Protein AF-F0IBE3-F1 (afdb_monomer)

Radius of gyration: 43.9 Å; Cα contacts (8 Å, |Δi|>4): 211; chains: 1; bounding box: 90×54×106 Å

pLDDT: mean 81.15, std 12.43, range [40.66, 96.81]

Foldseek 3Di:
DPQFAWFFKFWCDDQLDHRRGQCDPPHVNGTADPDPDGDDDDDPSPCPVVVLQVLVCQQVLHHDPVDDDGWMWIATNNRDIDISVCSNPDDDPDHGDHDDPVQCVQAWDFDPPDPDPDTDTGGDNVVVVVVVVVVCCCPPPVVVVVVVVVVVVVVVVVVVVVVVVVVVVVLVVLQVVQVVCQPPVCSCVPPRNDTGSVNVVVVCVVCVVVDDDQDDPVPVVSNVVVVVVVVVVVVVVVVVD

Solvent-accessible surface area (backbone atoms only — not comparable to full-atom values): 14320 Å² total; per-residue (Å²): 128,78,61,71,39,76,32,46,61,34,29,50,29,46,90,80,40,67,68,40,41,33,68,37,94,90,36,80,53,56,68,53,64,94,56,99,68,80,87,88,84,75,63,88,87,68,42,67,70,48,56,55,48,54,50,37,19,58,47,69,35,39,78,73,83,93,56,78,78,64,39,38,39,35,34,31,66,70,70,51,72,50,44,54,85,45,40,67,79,48,89,68,94,60,90,49,85,65,92,48,70,65,46,41,71,55,25,47,50,75,57,80,84,54,100,50,102,59,81,52,75,52,80,38,53,70,59,47,54,50,51,53,51,53,51,48,46,47,62,72,51,46,47,61,48,51,54,50,48,54,51,51,52,49,54,51,52,52,52,51,49,53,51,49,54,52,50,53,52,50,53,50,53,44,42,54,51,26,52,50,56,57,67,39,90,68,26,62,82,78,62,41,95,68,63,46,52,68,55,55,53,52,48,50,63,74,45,47,88,79,51,82,87,74,67,60,88,85,41,64,69,57,46,55,54,50,53,53,53,51,54,54,49,52,52,59,53,63,77,73,110

Mean predicted aligned error: 16.07 Å

Secondary structure (DSSP, 8-state):
--S--EEEEEEEEETTEEEE-TTSTTS-SSPPPSSS------STTSSHHHHHHHHHHHHHTS--TT-S--EEEEEETTS-EEEGGGTTTS--SS-----SHHHHHHHEEE-TT-SSS---EEESHHHHHHHHHHHHHIIIIIHHHHHHHHHHHHHHHHHHHHHHHHHHHHHHHHHHHHHHHHTSSSHHHHT-S---HHHHHHHHHHTGGGS--PPPTT-HHHHHHHHHHHHHHHHHHHTT-

Sequence (241 aa):
MSDLEIKKIDIKDFGCYKDYKQHSQSGIGNDFNDGRINIFYGRNYSGKSTYSKIFQSIELKQLPEKYGDIDFEIKLANQIFIKSNEIATHALPIDCKVFNQRFIDDNIYLHNDNKLNSFQISIGSDTNETLKKIENIRLNELKPRNEKLSQIESDIAEKQQKTKISKDSLDSKLRTTASKIKNLKNPSVVVGNKYDIRDIKKEFEKYSAHFPILPLQDDEKAVAELEKNVEQAKIRILEKT

Organism: NCBI:txid888810

InterPro domains:
  IPR026866 Protein CR006, P-loop domain [PF13166] (29-236)

Structure (mmCIF, N/CA/C/O backbone):
data_AF-F0IBE3-F1
#
_entry.id   AF-F0IBE3-F1
#
loop_
_atom_site.group_PDB
_atom_site.id
_atom_site.type_symbol
_atom_site.label_atom_id
_atom_site.label_alt_id
_atom_site.label_comp_id
_atom_site.label_asym_id
_atom_site.label_entity_id
_atom_site.label_seq_id
_atom_site.pdbx_PDB_ins_code
_atom_site.Cartn_x
_atom_site.Cartn_y
_atom_site.Cartn_z
_atom_site.occupancy
_atom_site.B_iso_or_equiv
_atom_site.auth_seq_id
_atom_site.auth_comp_id
_atom_site.auth_asym_id
_atom_site.auth_atom_id
_atom_site.pdbx_PDB_model_num
ATOM 1 N N . MET A 1 1 ? 21.565 -20.790 -28.190 1.00 48.75 1 MET A N 1
ATOM 2 C CA . MET A 1 1 ? 21.589 -19.497 -27.477 1.00 48.75 1 MET A CA 1
ATOM 3 C C . MET A 1 1 ? 20.142 -19.090 -27.309 1.00 48.75 1 MET A C 1
ATOM 5 O O . MET A 1 1 ? 19.353 -19.418 -28.181 1.00 48.75 1 MET A O 1
ATOM 9 N N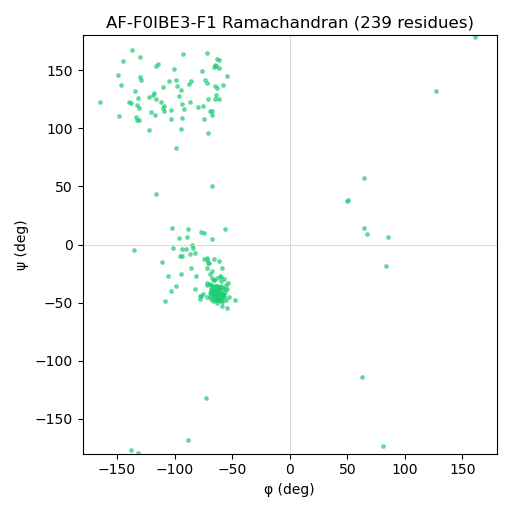 . SER A 1 2 ? 19.753 -18.539 -26.165 1.00 54.78 2 SER A N 1
ATOM 10 C CA . SER A 1 2 ? 18.374 -18.093 -25.964 1.00 54.78 2 SER A CA 1
ATOM 11 C C . SER A 1 2 ? 18.108 -16.896 -26.872 1.00 54.78 2 SER A C 1
ATOM 13 O O . SER A 1 2 ? 18.687 -15.838 -26.667 1.00 54.78 2 SER A O 1
ATOM 15 N N . ASP A 1 3 ? 17.216 -17.043 -27.848 1.00 66.75 3 ASP A N 1
ATOM 16 C CA . ASP A 1 3 ? 16.877 -16.002 -28.835 1.00 66.75 3 ASP A CA 1
ATOM 17 C C . ASP A 1 3 ? 16.144 -14.777 -28.230 1.00 66.75 3 ASP A C 1
ATOM 19 O O . ASP A 1 3 ? 15.730 -13.862 -28.942 1.00 66.75 3 ASP A O 1
ATOM 23 N N . LEU A 1 4 ? 15.986 -14.752 -26.903 1.00 80.62 4 LEU A N 1
ATOM 24 C CA . LEU A 1 4 ? 15.183 -13.811 -26.119 1.00 80.62 4 LEU A CA 1
ATOM 25 C C . LEU A 1 4 ? 16.049 -12.960 -25.176 1.00 80.62 4 LEU A C 1
ATOM 27 O O . LEU A 1 4 ? 15.720 -12.767 -24.010 1.00 80.62 4 LEU A O 1
ATOM 31 N N . GLU A 1 5 ? 17.178 -12.460 -25.672 1.00 88.62 5 GLU A N 1
ATOM 32 C CA . GLU A 1 5 ? 18.036 -11.516 -24.945 1.00 88.62 5 GLU A CA 1
ATOM 33 C C . GLU A 1 5 ? 17.755 -10.077 -25.383 1.00 88.62 5 GLU A C 1
ATOM 35 O O . GLU A 1 5 ? 17.650 -9.798 -26.579 1.00 88.62 5 GLU A O 1
ATOM 40 N N . ILE A 1 6 ? 17.678 -9.147 -24.429 1.00 91.62 6 ILE A N 1
ATOM 41 C CA . ILE A 1 6 ? 17.576 -7.714 -24.727 1.00 91.62 6 ILE A CA 1
ATOM 42 C C . ILE A 1 6 ? 18.947 -7.211 -25.178 1.00 91.62 6 ILE A C 1
ATOM 44 O O . ILE A 1 6 ? 19.904 -7.254 -24.409 1.00 91.62 6 ILE A O 1
ATOM 48 N N . LYS A 1 7 ? 19.036 -6.703 -26.409 1.00 93.00 7 LYS A N 1
ATOM 49 C CA . LYS A 1 7 ? 20.283 -6.163 -26.976 1.00 93.00 7 LYS A C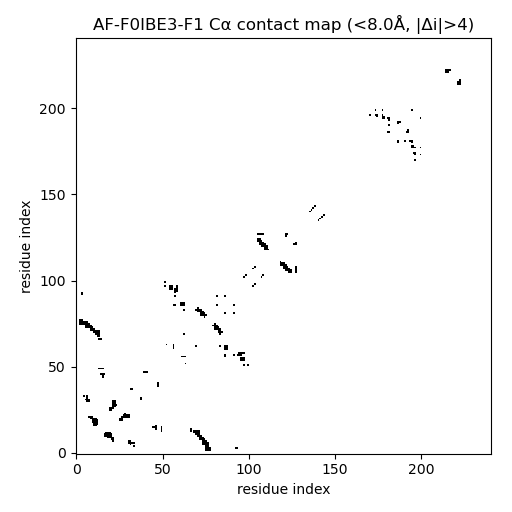A 1
ATOM 50 C C . LYS A 1 7 ? 20.362 -4.648 -26.893 1.00 93.00 7 LYS A C 1
ATOM 52 O O . LYS A 1 7 ? 21.441 -4.095 -26.687 1.00 93.00 7 LYS A O 1
ATOM 57 N N . LYS A 1 8 ? 19.229 -3.968 -27.060 1.00 94.19 8 LYS A N 1
ATOM 58 C CA . LYS A 1 8 ? 19.202 -2.512 -27.199 1.00 94.19 8 LYS A CA 1
ATOM 59 C C . LYS A 1 8 ? 17.923 -1.919 -26.638 1.00 94.19 8 LYS A C 1
ATOM 61 O O . LYS A 1 8 ? 16.861 -2.520 -26.781 1.00 94.19 8 LYS A O 1
ATOM 66 N N . ILE A 1 9 ? 18.026 -0.728 -26.061 1.00 96.06 9 ILE A N 1
ATOM 67 C CA . ILE A 1 9 ? 16.884 0.087 -25.649 1.00 96.06 9 ILE A CA 1
ATOM 68 C C . ILE A 1 9 ? 17.080 1.507 -26.183 1.00 96.06 9 ILE A C 1
ATOM 70 O O . ILE A 1 9 ? 18.025 2.195 -25.799 1.00 96.06 9 ILE A O 1
ATOM 74 N N . ASP A 1 10 ? 16.169 1.949 -27.045 1.00 96.50 10 ASP A N 1
ATOM 75 C CA . ASP A 1 10 ? 16.076 3.339 -27.490 1.00 96.50 10 ASP A CA 1
ATOM 76 C C . ASP A 1 10 ? 14.886 4.010 -26.795 1.00 96.50 10 ASP A C 1
ATOM 78 O O . ASP A 1 10 ? 13.841 3.394 -26.586 1.00 96.50 10 ASP A O 1
ATOM 82 N N . ILE A 1 11 ? 15.048 5.271 -26.397 1.00 96.44 11 ILE A N 1
ATOM 83 C CA . ILE A 1 11 ? 14.070 5.994 -25.580 1.00 96.44 11 ILE A CA 1
ATOM 84 C C . ILE A 1 11 ? 13.811 7.345 -26.228 1.00 96.44 11 ILE A C 1
ATOM 86 O O . ILE A 1 11 ? 14.652 8.243 -26.165 1.00 96.44 11 ILE A O 1
ATOM 90 N N . LYS A 1 12 ? 12.641 7.499 -26.839 1.00 95.56 12 LYS A N 1
ATOM 91 C CA . LYS A 1 12 ? 12.244 8.749 -27.479 1.00 95.56 12 LYS A CA 1
ATOM 92 C C . LYS A 1 12 ? 11.775 9.772 -26.447 1.00 95.56 12 LYS A C 1
ATOM 94 O O . LYS A 1 12 ? 12.265 10.896 -26.456 1.00 95.56 12 LYS A O 1
ATOM 99 N N . ASP A 1 13 ? 10.913 9.372 -25.515 1.00 94.94 13 ASP A N 1
ATOM 100 C CA . ASP A 1 13 ? 10.541 10.203 -24.366 1.00 94.94 13 ASP A CA 1
ATOM 101 C C . ASP A 1 13 ? 10.238 9.322 -23.155 1.00 94.94 13 ASP A C 1
ATOM 103 O O . ASP A 1 13 ? 9.272 8.561 -23.156 1.00 94.94 13 ASP A O 1
ATOM 107 N N . PHE A 1 14 ? 11.100 9.372 -22.135 1.00 94.62 14 PHE A N 1
ATOM 108 C CA . PHE A 1 14 ? 10.807 8.761 -20.841 1.00 94.62 14 PHE A CA 1
ATOM 109 C C . PHE A 1 14 ? 11.754 9.269 -19.746 1.00 94.62 14 PHE A C 1
ATOM 111 O O . PHE A 1 14 ? 12.980 9.102 -19.792 1.00 94.62 14 PHE A O 1
ATOM 118 N N . GLY A 1 15 ? 11.183 9.834 -18.683 1.00 90.75 15 GLY A N 1
ATOM 119 C CA . GLY A 1 15 ? 11.942 10.299 -17.525 1.00 90.75 15 GLY A CA 1
ATOM 120 C C . GLY A 1 15 ? 12.913 11.425 -17.879 1.00 90.75 15 GLY A C 1
ATOM 121 O O . GLY A 1 15 ? 12.490 12.533 -18.179 1.00 90.75 15 GLY A O 1
ATOM 122 N N . CYS A 1 16 ? 14.217 11.166 -17.774 1.00 90.50 16 CYS A N 1
ATOM 123 C CA . CYS A 1 16 ? 15.254 12.142 -18.123 1.00 90.50 16 CYS A CA 1
ATOM 124 C C . CYS A 1 16 ? 15.763 12.011 -19.567 1.00 90.50 16 CYS A C 1
ATOM 126 O O . CYS A 1 16 ? 16.631 12.785 -19.965 1.00 90.50 16 CYS A O 1
ATOM 128 N N . TYR A 1 17 ? 15.293 11.018 -20.323 1.00 92.62 17 TYR A N 1
ATOM 129 C CA . TYR A 1 17 ? 15.730 10.782 -21.693 1.00 92.62 17 TYR A CA 1
ATOM 130 C C . TYR A 1 17 ? 14.781 11.456 -22.680 1.00 92.62 17 TYR A C 1
ATOM 132 O O . TYR A 1 17 ? 13.567 11.299 -22.572 1.00 92.62 17 TYR A O 1
ATOM 140 N N . LYS A 1 18 ? 15.366 12.169 -23.646 1.00 92.94 18 LYS A N 1
ATOM 141 C CA . LYS A 1 18 ? 14.694 12.729 -24.821 1.00 92.94 18 LYS A CA 1
ATOM 142 C C . LYS A 1 18 ? 15.521 12.383 -26.051 1.00 92.94 18 LYS A C 1
ATOM 144 O O . LYS A 1 18 ? 16.701 12.731 -26.092 1.00 92.94 18 LYS A O 1
ATOM 149 N N . ASP A 1 19 ? 14.921 11.658 -26.988 1.00 94.38 19 ASP A N 1
ATOM 150 C CA . ASP A 1 19 ? 15.549 11.137 -28.207 1.00 94.38 19 ASP A CA 1
ATOM 151 C C . ASP A 1 19 ? 16.875 10.392 -27.958 1.00 94.38 19 ASP A C 1
ATOM 153 O O . ASP A 1 19 ? 17.836 10.473 -28.730 1.00 94.38 19 ASP A O 1
ATOM 157 N N . TYR A 1 20 ? 16.939 9.642 -26.858 1.00 95.06 20 TYR A N 1
ATOM 158 C CA . TYR A 1 20 ? 18.078 8.800 -26.536 1.00 95.06 20 TYR A CA 1
ATOM 159 C C . TYR A 1 20 ? 18.131 7.595 -27.474 1.00 95.06 20 TYR A C 1
ATOM 161 O O . TYR A 1 20 ? 17.196 6.796 -27.552 1.00 95.06 20 TYR A O 1
ATOM 169 N N . LYS A 1 21 ? 19.276 7.428 -28.135 1.00 95.44 21 LYS A N 1
ATOM 170 C CA . LYS A 1 21 ? 19.588 6.236 -28.921 1.00 95.44 21 LYS A CA 1
ATOM 171 C C . LYS A 1 21 ? 20.811 5.565 -28.330 1.00 95.44 21 LYS A C 1
ATOM 173 O O . LYS A 1 21 ? 21.845 6.208 -28.181 1.00 95.44 21 LYS A O 1
ATOM 178 N N . GLN A 1 22 ? 20.735 4.271 -28.050 1.00 94.12 22 GLN A N 1
ATOM 179 C CA . GLN A 1 22 ? 21.835 3.557 -27.401 1.00 94.12 22 GLN A CA 1
ATOM 180 C C . GLN A 1 22 ? 23.133 3.620 -28.216 1.00 94.12 22 GLN A C 1
ATOM 182 O O . GLN A 1 22 ? 24.206 3.748 -27.637 1.00 94.12 22 GLN A O 1
ATOM 187 N N . HIS A 1 23 ? 23.036 3.584 -29.549 1.00 93.69 23 HIS A N 1
ATOM 188 C CA . HIS A 1 23 ? 24.177 3.659 -30.475 1.00 93.69 23 HIS A CA 1
ATOM 189 C C . HIS A 1 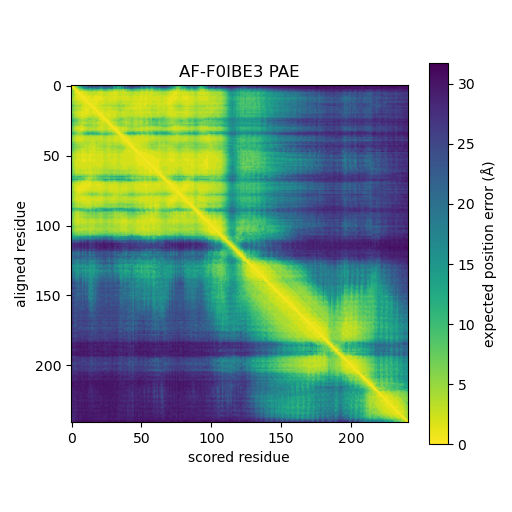23 ? 24.562 5.087 -30.893 1.00 93.69 23 HIS A C 1
ATOM 191 O O . HIS A 1 23 ? 25.394 5.253 -31.781 1.00 93.69 23 HIS A O 1
ATOM 197 N N . SER A 1 24 ? 23.962 6.136 -30.319 1.00 90.38 24 SER A N 1
ATOM 198 C CA . SER A 1 24 ? 24.442 7.497 -30.592 1.00 90.38 24 SER A CA 1
ATOM 199 C C . SER A 1 24 ? 25.790 7.751 -29.907 1.00 90.38 24 SER A C 1
ATOM 201 O O . SER A 1 24 ? 26.177 7.048 -28.976 1.00 90.38 24 SER A O 1
ATOM 203 N N . GLN A 1 25 ? 26.481 8.822 -30.315 1.00 83.25 25 GLN A N 1
ATOM 204 C CA . GLN A 1 25 ? 27.704 9.290 -29.643 1.00 83.25 25 GLN A CA 1
ATOM 205 C C . GLN A 1 25 ? 27.479 9.661 -28.167 1.00 83.25 25 GLN A C 1
ATOM 207 O O . GLN A 1 25 ? 28.403 9.590 -27.365 1.00 83.25 25 GLN A O 1
ATOM 212 N N . SER A 1 26 ? 26.258 10.071 -27.814 1.00 82.50 26 SER A N 1
ATOM 213 C CA . SER A 1 26 ? 25.833 10.362 -26.439 1.00 82.50 26 SER A CA 1
ATOM 214 C C . SER A 1 26 ? 25.257 9.140 -25.709 1.00 82.50 26 SER A C 1
ATOM 216 O O . SER A 1 26 ? 24.897 9.237 -24.534 1.00 82.50 26 SER A O 1
ATOM 218 N N . GLY A 1 27 ? 25.134 8.011 -26.410 1.00 84.94 27 GLY A N 1
ATOM 219 C CA . GLY A 1 27 ? 24.633 6.742 -25.910 1.00 84.94 27 GLY A CA 1
ATOM 220 C C . GLY A 1 27 ? 25.728 5.866 -25.306 1.00 84.94 27 GLY A C 1
ATOM 221 O O . GLY A 1 27 ? 26.853 6.298 -25.071 1.00 84.94 27 GLY A O 1
ATOM 222 N N . ILE A 1 28 ? 25.393 4.602 -25.049 1.00 86.19 28 ILE A N 1
ATOM 223 C CA . ILE A 1 28 ? 26.366 3.590 -24.597 1.00 86.19 28 ILE A CA 1
ATOM 224 C C . ILE A 1 28 ? 27.312 3.190 -25.750 1.00 86.19 28 ILE A C 1
ATOM 226 O O . ILE A 1 28 ? 28.403 2.678 -25.518 1.00 86.19 28 ILE A O 1
ATOM 230 N N . GLY A 1 29 ? 26.906 3.442 -26.997 1.00 86.12 29 GLY A N 1
ATOM 231 C CA . GLY A 1 29 ? 27.689 3.237 -28.213 1.00 86.12 29 GLY A CA 1
ATOM 232 C C . GLY A 1 29 ? 27.652 1.809 -28.758 1.00 86.12 29 GLY A C 1
ATOM 233 O O . GLY A 1 29 ? 27.925 1.622 -29.936 1.00 86.12 29 GLY A O 1
ATOM 234 N N . ASN A 1 30 ? 27.260 0.823 -27.948 1.00 88.69 30 ASN A N 1
ATOM 235 C CA . ASN A 1 30 ? 27.236 -0.597 -28.308 1.00 88.69 30 ASN A CA 1
ATOM 236 C C . ASN A 1 30 ? 25.952 -1.280 -27.819 1.00 88.69 30 ASN A C 1
ATOM 238 O O . ASN A 1 30 ? 25.215 -0.714 -27.007 1.00 88.69 30 ASN A O 1
ATOM 242 N N . ASP A 1 31 ? 25.693 -2.497 -28.300 1.00 90.69 31 ASP A N 1
ATOM 243 C CA . ASP A 1 31 ? 24.678 -3.389 -27.727 1.00 90.69 31 ASP A CA 1
ATOM 244 C C . ASP A 1 31 ? 25.037 -3.781 -26.284 1.00 90.69 31 ASP A C 1
ATOM 246 O O . ASP A 1 31 ? 26.188 -3.671 -25.849 1.00 90.69 31 ASP A O 1
ATOM 250 N N . PHE A 1 32 ? 24.035 -4.220 -25.523 1.00 91.69 32 PHE A N 1
ATOM 251 C CA . PHE A 1 32 ? 24.270 -4.832 -24.220 1.00 91.69 32 PHE A CA 1
ATOM 252 C C . PHE A 1 32 ? 25.110 -6.096 -24.365 1.00 91.69 32 PHE A C 1
ATOM 254 O O . PHE A 1 32 ? 25.094 -6.763 -25.398 1.00 91.69 32 PHE A O 1
ATOM 261 N N . ASN A 1 33 ? 25.857 -6.409 -23.311 1.00 86.50 33 ASN A N 1
ATOM 262 C CA . ASN A 1 33 ? 26.751 -7.549 -23.305 1.00 86.50 33 ASN A CA 1
ATOM 263 C C . ASN A 1 33 ? 25.942 -8.850 -23.405 1.00 86.50 33 ASN A C 1
ATOM 265 O O . ASN A 1 33 ? 24.962 -9.027 -22.680 1.00 86.50 33 ASN A O 1
ATOM 269 N N . ASP A 1 34 ? 26.421 -9.768 -24.243 1.00 82.25 34 ASP A N 1
ATOM 270 C CA . ASP A 1 34 ? 25.939 -11.151 -24.365 1.00 82.25 34 ASP A CA 1
ATOM 271 C C . ASP A 1 34 ? 26.213 -11.977 -23.091 1.00 82.25 34 ASP A C 1
ATOM 273 O O . ASP A 1 34 ? 25.709 -13.085 -22.907 1.00 82.25 34 ASP A O 1
ATOM 277 N N . GLY A 1 35 ? 27.045 -11.451 -22.189 1.00 75.75 35 GLY A N 1
ATOM 278 C CA . GLY A 1 35 ? 27.265 -11.995 -20.858 1.00 75.75 35 GLY A CA 1
ATOM 279 C C . GLY A 1 35 ? 26.018 -11.926 -19.970 1.00 75.75 35 GLY A C 1
ATOM 280 O O . GLY A 1 35 ? 25.176 -11.042 -20.080 1.00 75.75 35 GLY A O 1
ATOM 281 N N . ARG A 1 36 ? 25.943 -12.832 -18.987 1.00 81.25 36 ARG A N 1
ATOM 282 C CA . ARG A 1 36 ? 24.805 -12.944 -18.050 1.00 81.25 36 ARG A CA 1
ATOM 283 C C . ARG A 1 36 ? 24.554 -11.697 -17.191 1.00 81.25 36 ARG A C 1
ATOM 285 O O . ARG A 1 36 ? 23.526 -11.622 -16.527 1.00 81.25 36 ARG A O 1
ATOM 292 N N . ILE A 1 37 ? 25.509 -10.768 -17.129 1.00 89.00 37 ILE A N 1
ATOM 293 C CA . ILE A 1 37 ? 25.478 -9.613 -16.232 1.00 89.00 37 ILE A CA 1
ATOM 294 C C . ILE A 1 37 ? 25.809 -8.351 -17.024 1.00 89.00 37 ILE A C 1
ATOM 296 O O . ILE A 1 37 ? 26.871 -8.248 -17.636 1.00 89.00 37 ILE A O 1
ATOM 300 N N . ASN A 1 38 ? 24.917 -7.367 -16.931 1.00 90.31 38 ASN A N 1
ATOM 301 C CA . ASN A 1 38 ? 25.109 -6.013 -17.433 1.00 90.31 38 ASN A CA 1
ATOM 302 C C . ASN A 1 38 ? 25.096 -5.042 -16.243 1.00 90.31 38 ASN A C 1
ATOM 304 O O . ASN A 1 38 ? 24.156 -5.049 -15.448 1.00 90.31 38 ASN A O 1
ATOM 308 N N . ILE A 1 39 ? 26.143 -4.224 -16.097 1.00 91.50 39 ILE A N 1
ATOM 309 C CA . ILE A 1 39 ? 26.288 -3.279 -14.980 1.00 91.50 39 ILE A CA 1
ATOM 310 C C . ILE A 1 39 ? 26.111 -1.854 -15.505 1.00 91.50 39 ILE A C 1
ATOM 312 O O . ILE A 1 39 ? 26.945 -1.352 -16.254 1.00 91.50 39 ILE A O 1
ATOM 316 N N . PHE A 1 40 ? 25.051 -1.181 -15.059 1.00 89.62 40 PHE A N 1
ATOM 317 C CA . PHE A 1 40 ? 24.765 0.213 -15.396 1.00 89.62 40 PHE A CA 1
ATOM 318 C C . PHE A 1 40 ? 25.119 1.126 -14.216 1.00 89.62 40 PHE A C 1
ATOM 320 O O . PHE A 1 40 ? 24.490 1.057 -13.158 1.00 89.62 40 PHE A O 1
ATOM 327 N N . TYR A 1 41 ? 26.098 2.015 -14.389 1.00 91.31 41 TYR A N 1
ATOM 328 C CA . TYR A 1 41 ? 26.536 2.964 -13.359 1.00 91.31 41 TYR A CA 1
ATOM 329 C C . TYR A 1 41 ? 26.604 4.398 -13.902 1.00 91.31 41 TYR A C 1
ATOM 331 O O . TYR A 1 41 ? 26.592 4.634 -15.105 1.00 91.31 41 TYR A O 1
ATOM 339 N N . GLY A 1 42 ? 26.618 5.387 -13.006 1.00 89.88 42 GLY A N 1
ATOM 340 C CA . GLY A 1 42 ? 26.652 6.803 -13.380 1.00 89.88 42 GLY A CA 1
ATOM 341 C C . GLY A 1 42 ? 26.210 7.719 -12.244 1.00 89.88 42 GLY A C 1
ATOM 342 O O . GLY A 1 42 ? 25.802 7.246 -11.181 1.00 89.88 42 GLY A O 1
ATOM 343 N N . ARG A 1 43 ? 26.230 9.035 -12.474 1.00 91.50 43 ARG A N 1
ATOM 344 C CA . ARG A 1 43 ? 25.821 10.053 -11.487 1.00 91.50 43 ARG A CA 1
ATOM 345 C C . ARG A 1 43 ? 24.354 9.912 -11.077 1.00 91.50 43 ARG A C 1
ATOM 347 O O . ARG A 1 43 ? 23.537 9.349 -11.806 1.00 91.50 43 ARG A O 1
ATOM 354 N N . ASN A 1 44 ? 23.981 10.454 -9.923 1.00 88.44 44 ASN A N 1
ATOM 355 C CA . ASN A 1 44 ? 22.563 10.602 -9.589 1.00 88.44 44 ASN A CA 1
ATOM 356 C C . ASN A 1 44 ? 21.847 11.373 -10.706 1.00 88.44 44 ASN A C 1
ATOM 358 O O . ASN A 1 44 ? 22.449 12.241 -11.336 1.00 88.44 44 ASN A O 1
ATOM 362 N N . TYR A 1 45 ? 20.593 11.007 -10.973 1.00 85.88 45 TYR A N 1
ATOM 363 C CA . TYR A 1 45 ? 19.781 11.555 -12.068 1.00 85.88 45 TYR A CA 1
ATOM 364 C C . TYR A 1 45 ? 20.257 11.217 -13.494 1.00 85.88 45 TYR A C 1
ATOM 366 O O . TYR A 1 45 ? 19.673 11.698 -14.454 1.00 85.88 45 TYR A O 1
ATOM 374 N N . SER A 1 46 ? 21.234 10.317 -13.667 1.00 88.50 46 SER A N 1
ATOM 375 C CA . SER A 1 46 ? 21.695 9.859 -14.992 1.00 88.50 46 SER A CA 1
ATOM 376 C C . SER A 1 46 ? 20.747 8.884 -15.714 1.00 88.50 46 SER A C 1
ATOM 378 O O . SER A 1 46 ? 21.166 8.238 -16.668 1.00 88.50 46 SER A O 1
ATOM 380 N N . GLY A 1 47 ? 19.524 8.682 -15.210 1.00 89.88 47 GLY A N 1
ATOM 381 C CA . GLY A 1 47 ? 18.520 7.808 -15.834 1.00 89.88 47 GLY A CA 1
ATOM 382 C C . GLY A 1 47 ? 18.575 6.314 -15.500 1.00 89.88 47 GLY A C 1
ATOM 383 O O . GLY A 1 47 ? 17.763 5.551 -16.013 1.00 89.88 47 GLY A O 1
ATOM 384 N N . LYS A 1 48 ? 19.438 5.873 -14.571 1.00 92.69 48 LYS A N 1
ATOM 385 C CA . LYS A 1 48 ? 19.488 4.459 -14.120 1.00 92.69 48 LYS A CA 1
ATOM 386 C C . LYS A 1 48 ? 18.123 3.926 -13.662 1.00 92.69 48 LYS A C 1
ATOM 388 O O . LYS A 1 48 ? 17.705 2.840 -14.048 1.00 92.69 48 LYS A O 1
ATOM 393 N N . SER A 1 49 ? 17.396 4.709 -12.867 1.00 91.88 49 SER A N 1
ATOM 394 C CA . SER A 1 49 ? 16.057 4.331 -12.400 1.00 91.88 49 SER A CA 1
ATOM 395 C C . SER A 1 49 ? 15.022 4.287 -13.529 1.00 91.88 49 SER A C 1
ATOM 397 O O . SER A 1 49 ? 14.014 3.604 -13.384 1.00 91.88 49 SER A O 1
ATOM 399 N N . THR A 1 50 ? 15.253 4.987 -14.644 1.00 93.31 50 THR A N 1
ATOM 400 C CA . THR A 1 50 ? 14.391 4.923 -15.831 1.00 93.31 50 THR A CA 1
ATOM 401 C C . THR A 1 50 ? 14.512 3.558 -16.502 1.00 93.31 50 THR A C 1
ATOM 403 O O . THR A 1 50 ? 13.492 2.927 -16.742 1.00 93.31 50 THR A O 1
ATOM 406 N N . TYR A 1 51 ? 15.731 3.033 -16.676 1.00 93.69 51 TYR A N 1
ATOM 407 C CA . TYR A 1 51 ? 15.943 1.655 -17.143 1.00 93.69 51 TYR A CA 1
ATOM 408 C C . TYR A 1 51 ? 15.255 0.625 -16.241 1.00 93.69 51 TYR A C 1
ATOM 410 O O . TYR A 1 51 ? 14.544 -0.248 -16.731 1.00 93.69 51 TYR A O 1
ATOM 418 N N . SER A 1 52 ? 15.387 0.766 -14.916 1.00 94.12 52 SER A N 1
ATOM 419 C CA . SER A 1 52 ? 14.676 -0.106 -13.968 1.00 94.12 52 SER A CA 1
ATOM 420 C C . SER A 1 52 ? 13.156 -0.085 -14.186 1.00 94.12 52 SER A C 1
ATOM 422 O O . SER A 1 52 ? 12.519 -1.132 -14.114 1.00 94.12 52 SER A O 1
ATOM 424 N N . LYS A 1 53 ? 12.579 1.080 -14.504 1.00 93.62 53 LYS A N 1
ATOM 425 C CA . LYS A 1 53 ? 11.147 1.217 -14.806 1.00 93.62 53 LYS A CA 1
ATOM 426 C C . LYS A 1 53 ? 10.755 0.620 -16.157 1.00 93.62 53 LYS A C 1
ATOM 428 O O . LYS A 1 53 ? 9.667 0.064 -16.250 1.00 93.62 53 LYS A O 1
ATOM 433 N N . ILE A 1 54 ? 11.621 0.689 -17.170 1.00 95.00 54 ILE A N 1
ATOM 434 C CA . ILE A 1 54 ? 11.399 0.012 -18.460 1.00 95.00 54 ILE A CA 1
ATOM 435 C C . ILE A 1 54 ? 11.255 -1.496 -18.229 1.00 95.00 54 ILE A C 1
ATOM 437 O O . ILE A 1 54 ? 10.235 -2.074 -18.594 1.00 95.00 54 ILE A O 1
ATOM 441 N N . PHE A 1 55 ? 12.213 -2.122 -17.536 1.00 94.69 55 PHE A N 1
ATOM 442 C CA . PHE A 1 55 ? 12.138 -3.555 -17.227 1.00 94.69 55 PHE A CA 1
ATOM 443 C C . PHE A 1 55 ? 10.931 -3.902 -16.349 1.00 94.69 55 PHE A C 1
ATOM 445 O O . PHE A 1 55 ? 10.279 -4.920 -16.564 1.00 94.69 55 PHE A O 1
ATOM 452 N N . GLN A 1 56 ? 10.591 -3.039 -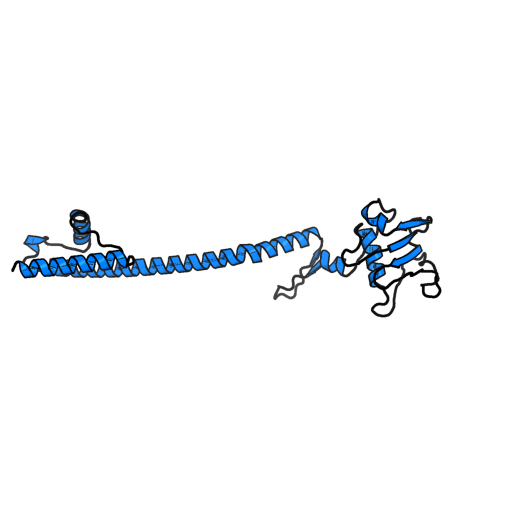15.390 1.00 93.25 56 GLN A N 1
ATOM 453 C CA . GLN A 1 56 ? 9.421 -3.242 -14.535 1.00 93.25 56 GLN A CA 1
ATOM 454 C C . GLN A 1 56 ? 8.109 -3.160 -15.325 1.00 93.25 56 GLN A C 1
ATOM 456 O O . G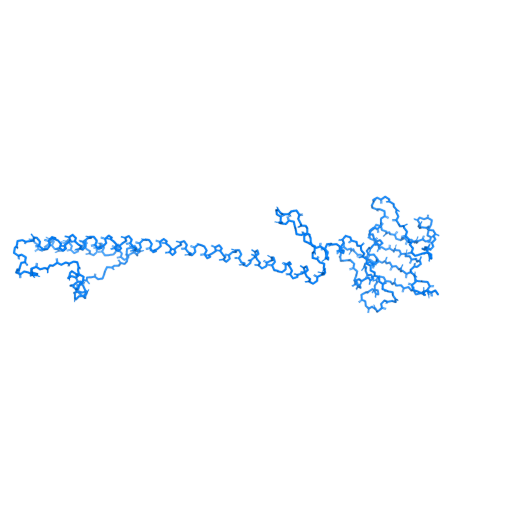LN A 1 56 ? 7.144 -3.835 -14.983 1.00 93.25 56 GLN A O 1
ATOM 461 N N . SER A 1 57 ? 8.074 -2.367 -16.398 1.00 93.38 57 SER A N 1
ATOM 462 C CA . SER A 1 57 ? 6.897 -2.283 -17.264 1.00 93.38 57 SER A CA 1
ATOM 463 C C . SER A 1 57 ? 6.637 -3.610 -17.976 1.00 93.38 57 SER A C 1
ATOM 465 O O . SER A 1 57 ? 5.486 -4.001 -18.127 1.00 93.38 57 SER A O 1
ATOM 467 N N . ILE A 1 58 ? 7.700 -4.331 -18.349 1.00 93.25 58 ILE A N 1
ATOM 468 C CA . ILE A 1 58 ? 7.617 -5.685 -18.919 1.00 93.25 58 ILE A CA 1
ATOM 469 C C . ILE A 1 58 ? 7.093 -6.673 -17.870 1.0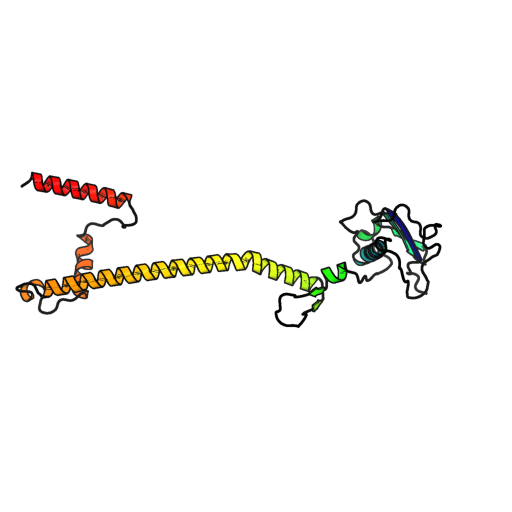0 93.25 58 ILE A C 1
ATOM 471 O O . ILE A 1 58 ? 6.168 -7.428 -18.153 1.00 93.25 58 ILE A O 1
ATOM 475 N N . GLU A 1 59 ? 7.658 -6.647 -16.658 1.00 91.75 59 GLU A N 1
ATOM 476 C CA . GLU A 1 59 ? 7.268 -7.540 -15.555 1.00 91.75 59 GLU A CA 1
ATOM 477 C C . GLU A 1 59 ? 5.785 -7.395 -15.186 1.00 91.75 59 GLU A C 1
ATOM 479 O O . GLU A 1 59 ? 5.065 -8.388 -15.093 1.00 91.75 59 GLU A O 1
ATOM 484 N N . LEU A 1 60 ? 5.328 -6.155 -14.985 1.00 90.38 60 LEU A N 1
ATOM 485 C CA . LEU A 1 60 ? 3.962 -5.851 -14.549 1.00 90.38 60 LEU A CA 1
ATOM 486 C C . LEU A 1 60 ? 2.968 -5.749 -15.711 1.00 90.38 60 LEU A C 1
ATOM 488 O O . LEU A 1 60 ? 1.771 -5.612 -15.470 1.00 90.38 60 LEU A O 1
ATOM 492 N N . LYS A 1 61 ? 3.452 -5.781 -16.961 1.00 91.56 61 LYS A N 1
ATOM 493 C CA . LYS A 1 61 ? 2.664 -5.515 -18.177 1.00 91.56 61 LYS A CA 1
ATOM 494 C C . LYS A 1 61 ? 1.875 -4.206 -18.084 1.00 91.56 61 LYS A C 1
ATOM 496 O O . LYS A 1 61 ? 0.732 -4.108 -18.521 1.00 91.56 61 LYS A O 1
ATOM 501 N N . GLN A 1 62 ? 2.488 -3.187 -17.486 1.00 91.25 62 GLN A N 1
ATOM 502 C CA . GLN A 1 62 ? 1.864 -1.890 -17.250 1.00 91.25 62 GLN A CA 1
ATOM 503 C C . GLN A 1 62 ? 2.904 -0.776 -17.355 1.00 91.25 62 GLN A C 1
ATOM 505 O O . GLN A 1 62 ? 4.004 -0.884 -16.815 1.00 91.25 62 GLN A O 1
ATOM 510 N N . LEU A 1 63 ? 2.538 0.324 -18.011 1.00 92.12 63 LEU A N 1
ATOM 511 C CA . LEU A 1 63 ? 3.354 1.532 -18.030 1.00 92.12 63 LEU A CA 1
ATOM 512 C C . LEU A 1 63 ? 3.251 2.313 -16.698 1.00 92.12 63 LEU A C 1
ATOM 514 O O . LEU A 1 63 ? 2.204 2.297 -16.050 1.00 92.12 63 LEU A O 1
ATOM 518 N N . PRO A 1 64 ? 4.308 3.026 -16.271 1.00 89.50 64 PRO A N 1
ATOM 519 C CA . PRO A 1 64 ? 4.287 3.834 -15.051 1.00 89.50 64 PRO A CA 1
ATOM 520 C C . PRO A 1 64 ? 3.302 5.015 -15.103 1.00 89.50 64 PRO A C 1
ATOM 522 O O . PRO A 1 64 ? 3.439 5.904 -15.932 1.00 89.50 64 PRO A O 1
ATOM 525 N N . GLU A 1 65 ? 2.388 5.099 -14.133 1.00 83.44 65 GLU A N 1
ATOM 526 C CA . GLU A 1 65 ? 1.284 6.082 -14.119 1.00 83.44 65 GLU A CA 1
ATOM 527 C C . GLU A 1 65 ? 1.705 7.549 -13.907 1.00 83.44 65 GLU A C 1
ATOM 529 O O . GLU A 1 65 ? 0.990 8.467 -14.291 1.00 83.44 65 GLU A O 1
ATOM 534 N N . LYS A 1 66 ? 2.854 7.803 -13.265 1.00 83.19 66 LYS A N 1
ATOM 535 C CA . LYS A 1 66 ? 3.291 9.162 -12.866 1.00 83.19 66 LYS A CA 1
ATOM 536 C C . 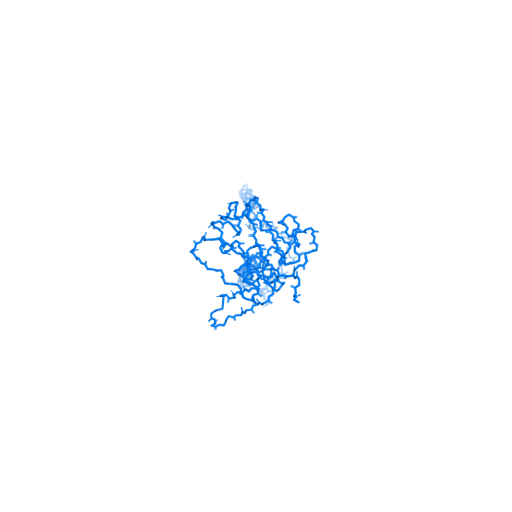LYS A 1 66 ? 4.093 9.908 -13.939 1.00 83.19 66 LYS A C 1
ATOM 538 O O . LYS A 1 66 ? 4.774 10.883 -13.623 1.00 83.19 66 LYS A O 1
ATOM 543 N N . TYR A 1 67 ? 4.086 9.416 -15.168 1.00 83.06 67 TYR A N 1
ATOM 544 C CA . TYR A 1 67 ? 4.834 9.987 -16.282 1.00 83.06 67 TYR A CA 1
ATOM 545 C C . TYR A 1 67 ? 3.861 10.492 -17.346 1.00 83.06 67 TYR A C 1
ATOM 547 O O . TYR A 1 67 ? 2.728 10.027 -17.409 1.00 83.06 67 TYR A O 1
ATOM 555 N N . GLY A 1 68 ? 4.297 11.485 -18.126 1.00 80.75 68 GLY A N 1
ATOM 556 C CA . GLY A 1 68 ? 3.557 11.956 -19.296 1.00 80.75 68 GLY A CA 1
ATOM 557 C C . GLY A 1 68 ? 3.641 10.939 -20.432 1.00 80.75 68 GLY A C 1
ATOM 558 O O . GLY A 1 68 ? 3.470 9.742 -20.215 1.00 80.75 68 GLY A O 1
ATOM 559 N N . ASP A 1 69 ? 3.959 11.402 -21.635 1.00 86.88 69 ASP A N 1
ATOM 560 C CA . ASP A 1 69 ? 4.160 10.500 -22.767 1.00 86.88 69 ASP A CA 1
ATOM 561 C C . ASP A 1 69 ? 5.366 9.577 -22.516 1.00 86.88 69 ASP A C 1
ATOM 563 O O . ASP A 1 69 ? 6.448 10.026 -22.134 1.00 86.88 69 ASP A O 1
ATOM 567 N N . ILE A 1 70 ? 5.156 8.266 -22.682 1.00 93.69 70 ILE A N 1
ATOM 568 C CA . ILE A 1 70 ? 6.192 7.236 -22.543 1.00 93.69 70 ILE A CA 1
ATOM 569 C C . ILE A 1 70 ? 6.376 6.548 -23.890 1.00 93.69 70 ILE A C 1
ATOM 571 O O . ILE A 1 70 ? 5.523 5.778 -24.337 1.00 93.69 70 ILE A O 1
ATOM 575 N N . ASP A 1 71 ? 7.525 6.779 -24.509 1.00 96.19 71 ASP A N 1
ATOM 576 C CA . ASP A 1 71 ? 7.882 6.228 -25.811 1.00 96.19 71 ASP A CA 1
ATOM 577 C C . ASP A 1 71 ? 9.303 5.654 -25.755 1.00 96.19 71 ASP A C 1
ATOM 579 O O . ASP A 1 71 ? 10.302 6.377 -25.660 1.00 96.19 71 ASP A O 1
ATOM 583 N N . PHE A 1 72 ? 9.379 4.326 -25.759 1.00 96.62 72 PHE A N 1
ATOM 584 C CA . PHE A 1 72 ? 10.624 3.575 -25.839 1.00 96.62 72 PHE A CA 1
ATOM 585 C C . PHE A 1 72 ? 10.430 2.302 -26.658 1.00 96.62 72 PHE A C 1
ATOM 587 O O . PHE A 1 72 ? 9.325 1.764 -26.770 1.00 96.62 72 PHE A O 1
ATOM 594 N N . GLU A 1 73 ? 11.542 1.792 -27.172 1.00 96.81 73 GLU A N 1
ATOM 595 C CA . GLU A 1 73 ? 11.602 0.578 -27.968 1.00 96.81 73 GLU A CA 1
ATOM 596 C C . GLU A 1 73 ? 12.759 -0.306 -27.493 1.00 96.81 73 GLU A C 1
ATOM 598 O O . GLU A 1 73 ? 13.888 0.149 -27.296 1.00 96.81 73 GLU A O 1
ATOM 603 N N . ILE A 1 74 ? 12.469 -1.590 -27.301 1.00 95.50 74 ILE A N 1
ATOM 604 C CA . ILE A 1 74 ? 13.429 -2.602 -26.864 1.00 95.50 74 ILE A CA 1
ATOM 605 C C . ILE A 1 74 ? 13.664 -3.564 -28.016 1.00 95.50 74 ILE A C 1
ATOM 607 O O . ILE A 1 74 ? 12.725 -4.202 -28.485 1.00 95.50 74 ILE A O 1
ATOM 611 N N . LYS A 1 75 ? 14.917 -3.716 -28.438 1.00 94.75 75 LYS A N 1
ATOM 612 C CA . LYS A 1 75 ? 15.316 -4.691 -29.453 1.00 94.75 75 LYS A CA 1
ATOM 613 C C . LYS A 1 75 ? 15.835 -5.963 -28.797 1.00 94.75 75 LYS A C 1
ATOM 615 O O . LYS A 1 75 ? 16.767 -5.919 -27.986 1.00 94.75 75 LYS A O 1
ATOM 620 N N . LEU A 1 76 ? 15.276 -7.093 -29.209 1.00 92.81 76 LEU A N 1
ATOM 621 C CA . LEU A 1 76 ? 15.721 -8.425 -28.818 1.00 92.81 76 LEU A CA 1
ATOM 622 C C . LEU A 1 76 ? 16.737 -9.011 -29.813 1.00 92.81 76 LEU A C 1
ATOM 624 O O . LEU A 1 76 ? 16.867 -8.550 -30.950 1.00 92.81 76 LEU A O 1
ATOM 628 N N . ALA A 1 77 ? 17.448 -10.055 -29.388 1.00 90.62 77 ALA A N 1
ATOM 629 C CA . ALA A 1 77 ? 18.444 -10.767 -30.193 1.00 90.62 77 ALA A CA 1
ATOM 630 C C . ALA A 1 77 ? 17.866 -11.337 -31.500 1.00 90.62 77 ALA A C 1
ATOM 632 O O . ALA A 1 77 ? 18.508 -11.266 -32.546 1.00 90.62 77 ALA A O 1
ATOM 633 N N . ASN A 1 78 ? 16.625 -11.823 -31.461 1.00 89.38 78 ASN A N 1
ATOM 634 C CA . ASN A 1 78 ? 15.877 -12.312 -32.623 1.00 89.38 78 ASN A CA 1
ATOM 635 C C . ASN A 1 78 ? 15.290 -11.206 -33.523 1.00 89.38 78 ASN A C 1
ATOM 637 O O . ASN A 1 78 ? 14.473 -11.495 -34.392 1.00 89.38 78 ASN A O 1
ATOM 641 N N . GLN A 1 79 ? 15.688 -9.948 -33.318 1.00 87.81 79 GLN A N 1
ATOM 642 C CA . GLN A 1 79 ? 15.187 -8.769 -34.030 1.00 87.81 79 GLN A CA 1
ATOM 643 C C . GLN A 1 79 ? 13.701 -8.446 -33.813 1.00 87.81 79 GLN A C 1
ATOM 645 O O . GLN A 1 79 ? 13.153 -7.611 -34.532 1.00 87.81 79 GLN A O 1
ATOM 650 N N . ILE A 1 80 ? 13.053 -9.042 -32.808 1.00 91.19 80 ILE A N 1
ATOM 651 C CA . ILE A 1 80 ? 11.741 -8.579 -32.351 1.00 91.19 80 ILE A CA 1
ATOM 652 C C . ILE A 1 80 ? 11.919 -7.274 -31.574 1.00 91.19 80 ILE A C 1
ATOM 654 O O . ILE A 1 80 ? 12.870 -7.112 -30.802 1.00 91.19 80 ILE A O 1
ATOM 658 N N . PHE A 1 81 ? 10.978 -6.358 -31.774 1.00 92.69 81 PHE A N 1
ATOM 659 C CA . PHE A 1 81 ? 10.901 -5.096 -31.056 1.00 92.69 81 PHE A CA 1
ATOM 660 C C . PHE A 1 81 ? 9.707 -5.115 -30.106 1.00 92.69 81 PHE A C 1
ATOM 662 O O . PHE A 1 81 ? 8.625 -5.552 -30.486 1.00 92.69 81 PHE A O 1
ATOM 669 N N . ILE A 1 82 ? 9.916 -4.650 -28.877 1.00 93.94 82 ILE A N 1
ATOM 670 C CA . ILE A 1 82 ? 8.850 -4.401 -27.905 1.00 93.94 82 ILE A CA 1
ATOM 671 C C . ILE A 1 82 ? 8.731 -2.892 -27.753 1.00 93.94 82 ILE A C 1
ATOM 673 O O . ILE A 1 82 ? 9.689 -2.238 -27.331 1.00 93.94 82 ILE A O 1
ATOM 677 N N . LYS A 1 83 ? 7.561 -2.347 -28.075 1.00 94.88 83 LYS A N 1
ATOM 678 C CA . LYS A 1 83 ? 7.276 -0.916 -27.940 1.00 94.88 83 LYS A CA 1
ATOM 679 C C . LYS A 1 83 ? 6.473 -0.633 -26.679 1.00 94.88 83 LYS A C 1
ATOM 681 O O . LYS A 1 83 ? 5.692 -1.471 -26.232 1.00 94.88 83 LYS A O 1
ATOM 686 N N . SER A 1 84 ? 6.640 0.561 -26.113 1.00 93.69 84 SER A N 1
ATOM 687 C CA . SER A 1 84 ? 5.952 0.964 -24.878 1.00 93.69 84 SER A CA 1
ATOM 688 C C . SER A 1 84 ? 4.424 0.815 -24.957 1.00 93.69 84 SER A C 1
ATOM 690 O O . SER A 1 84 ? 3.801 0.361 -23.999 1.00 93.69 84 SER A O 1
ATOM 692 N N . ASN A 1 85 ? 3.819 1.122 -26.106 1.00 90.81 85 ASN A N 1
ATOM 693 C CA . ASN A 1 85 ? 2.375 1.026 -26.345 1.00 90.81 85 ASN A CA 1
ATOM 694 C C . ASN A 1 85 ? 1.834 -0.416 -26.447 1.00 90.81 85 ASN A C 1
ATOM 696 O O . ASN A 1 85 ? 0.626 -0.617 -26.336 1.00 90.81 85 ASN A O 1
ATOM 700 N N . GLU A 1 86 ? 2.698 -1.413 -26.640 1.00 90.38 86 GLU A N 1
ATOM 701 C CA . GLU A 1 86 ? 2.324 -2.829 -26.783 1.00 90.38 86 GLU A CA 1
ATOM 702 C C . GLU A 1 86 ? 2.416 -3.600 -25.454 1.00 90.38 86 GLU A C 1
ATOM 704 O O . GLU A 1 86 ? 1.935 -4.730 -25.350 1.00 90.38 86 GLU A O 1
ATOM 709 N N . ILE A 1 87 ? 2.995 -2.985 -24.415 1.00 89.06 87 ILE A N 1
ATOM 710 C CA . ILE A 1 87 ? 3.285 -3.630 -23.124 1.00 89.06 87 ILE A CA 1
ATOM 711 C C . ILE A 1 87 ? 2.032 -4.138 -22.409 1.00 89.06 87 ILE A C 1
ATOM 713 O O . ILE A 1 87 ? 2.060 -5.221 -21.827 1.00 89.06 87 ILE A O 1
ATOM 717 N N . ALA A 1 88 ? 0.948 -3.363 -22.436 1.00 85.19 88 ALA A N 1
ATOM 718 C CA . ALA A 1 88 ? -0.284 -3.704 -21.725 1.00 85.19 88 ALA A CA 1
ATOM 719 C C . ALA A 1 88 ? -1.220 -4.619 -22.531 1.00 85.19 88 ALA A C 1
ATOM 721 O O . ALA A 1 88 ? -2.105 -5.256 -21.963 1.00 85.19 88 ALA A O 1
ATOM 722 N N . THR A 1 89 ? -1.062 -4.663 -23.854 1.00 76.69 89 THR A N 1
ATOM 723 C CA . THR A 1 89 ? -2.048 -5.245 -24.776 1.00 76.69 89 THR A CA 1
ATOM 724 C C . THR A 1 89 ? -1.639 -6.603 -25.335 1.00 76.69 89 THR A C 1
ATOM 726 O O . THR A 1 89 ? -2.516 -7.409 -25.648 1.00 76.69 89 THR A O 1
ATOM 729 N N . HIS A 1 90 ? -0.340 -6.893 -25.444 1.00 76.69 90 HIS A N 1
ATOM 730 C CA . HIS A 1 90 ? 0.153 -8.112 -26.082 1.00 76.69 90 HIS A CA 1
ATOM 731 C C . HIS A 1 90 ? 0.874 -9.064 -25.122 1.00 76.69 90 HIS A C 1
ATOM 733 O O . HIS A 1 90 ? 1.429 -8.683 -24.092 1.00 76.69 90 HIS A O 1
ATOM 739 N N . ALA A 1 91 ? 0.881 -10.350 -25.485 1.00 82.62 91 ALA A N 1
ATOM 740 C CA . ALA A 1 91 ? 1.753 -11.325 -24.850 1.00 82.62 91 ALA A CA 1
ATOM 741 C C . ALA A 1 91 ? 3.207 -10.995 -25.215 1.00 82.62 91 ALA A C 1
ATOM 743 O O . ALA A 1 91 ? 3.605 -11.105 -26.373 1.00 82.62 91 ALA A O 1
ATOM 744 N N . LEU A 1 92 ? 3.981 -10.560 -24.221 1.00 87.00 92 LEU A N 1
ATOM 745 C CA . LEU A 1 92 ? 5.378 -10.197 -24.417 1.00 87.00 92 LEU A CA 1
ATOM 746 C C . LEU A 1 92 ? 6.231 -11.455 -24.651 1.00 87.00 92 LEU A C 1
ATOM 748 O O . LEU A 1 92 ? 6.036 -12.460 -23.966 1.00 87.00 92 LEU A O 1
ATOM 752 N N . PRO A 1 93 ? 7.194 -11.409 -25.589 1.00 86.88 93 PRO A N 1
ATOM 753 C CA . PRO A 1 93 ? 8.045 -12.553 -25.922 1.00 86.88 93 PRO A CA 1
ATOM 754 C C . PRO A 1 93 ? 9.080 -12.876 -24.832 1.00 86.88 93 PRO A C 1
ATOM 756 O O . PRO A 1 93 ? 9.716 -13.923 -24.893 1.00 86.88 93 PRO A O 1
ATOM 759 N N . ILE A 1 94 ? 9.265 -11.992 -23.847 1.00 88.44 94 ILE A N 1
ATOM 760 C CA . ILE A 1 94 ? 10.238 -12.120 -22.761 1.00 88.44 94 ILE A CA 1
ATOM 761 C C . ILE A 1 94 ? 9.551 -11.911 -21.405 1.00 88.44 94 ILE A C 1
ATOM 763 O O . ILE A 1 94 ? 8.679 -11.051 -21.278 1.00 88.44 94 ILE A O 1
ATOM 767 N N . ASP A 1 95 ? 9.957 -12.684 -20.394 1.00 87.31 95 ASP A N 1
ATOM 768 C CA . ASP A 1 95 ? 9.599 -12.449 -18.989 1.00 87.31 95 ASP A CA 1
ATOM 769 C C . ASP A 1 95 ? 10.752 -11.729 -18.281 1.00 87.31 95 ASP A C 1
ATOM 771 O O . ASP A 1 95 ? 11.929 -11.995 -18.531 1.00 87.31 95 ASP A O 1
ATOM 775 N N . CYS A 1 96 ? 10.413 -10.800 -17.396 1.00 88.44 96 CYS A N 1
ATOM 776 C CA . CYS A 1 96 ? 11.362 -10.031 -16.603 1.00 88.44 96 CYS A CA 1
ATOM 777 C C . CYS A 1 96 ? 10.945 -10.094 -15.136 1.00 88.44 96 CYS A C 1
ATOM 779 O O . CYS A 1 96 ? 9.756 -10.069 -14.823 1.00 88.44 96 CYS A O 1
ATOM 781 N N . LYS A 1 97 ? 11.932 -10.146 -14.236 1.00 89.94 97 LYS A N 1
ATOM 782 C CA . LYS A 1 97 ? 11.731 -9.981 -12.793 1.00 89.94 97 LYS A CA 1
ATOM 783 C C . LYS A 1 97 ? 12.583 -8.828 -12.304 1.00 89.94 97 LYS A C 1
ATOM 785 O O . LYS A 1 97 ? 13.787 -8.809 -12.569 1.00 89.94 97 LYS A O 1
ATOM 790 N N . VAL A 1 98 ? 11.974 -7.864 -11.621 1.00 90.75 98 VAL A N 1
ATOM 791 C CA . VAL A 1 98 ? 12.658 -6.630 -11.229 1.00 90.75 98 VAL A CA 1
ATOM 792 C C . VAL A 1 98 ? 12.656 -6.470 -9.722 1.00 90.75 98 VAL A C 1
ATOM 794 O O . VAL A 1 98 ? 11.641 -6.213 -9.087 1.00 90.75 98 VAL A O 1
ATOM 797 N N . PHE A 1 99 ? 13.854 -6.531 -9.146 1.00 89.56 99 PHE A N 1
ATOM 798 C CA . PHE A 1 99 ? 14.078 -6.192 -7.749 1.00 89.56 99 PHE A CA 1
ATOM 799 C C . PHE A 1 99 ? 14.513 -4.725 -7.638 1.00 89.56 99 PHE A C 1
ATOM 801 O O . PHE A 1 99 ? 15.666 -4.379 -7.897 1.00 89.56 99 PHE A O 1
ATOM 808 N N . ASN A 1 100 ? 13.576 -3.839 -7.300 1.00 89.00 100 ASN A N 1
ATOM 809 C CA . ASN A 1 100 ? 13.824 -2.407 -7.111 1.00 89.00 100 ASN A CA 1
ATOM 810 C C . ASN A 1 100 ? 13.076 -1.860 -5.881 1.00 89.00 100 ASN A C 1
ATOM 812 O O . ASN A 1 100 ? 12.402 -2.604 -5.177 1.00 89.00 100 ASN A O 1
ATOM 816 N N . GLN A 1 101 ? 13.170 -0.549 -5.630 1.00 85.50 101 GLN A N 1
ATOM 817 C CA . GLN A 1 101 ? 12.491 0.077 -4.488 1.00 85.50 101 GLN A CA 1
ATOM 818 C C . GLN A 1 101 ? 10.979 -0.173 -4.492 1.00 85.50 101 GLN A C 1
ATOM 820 O O . GLN A 1 101 ? 10.427 -0.492 -3.452 1.00 85.50 101 GLN A O 1
ATOM 825 N N . ARG A 1 102 ? 10.322 -0.115 -5.657 1.00 83.00 102 ARG A N 1
ATOM 826 C CA . ARG A 1 102 ? 8.888 -0.405 -5.756 1.00 83.00 102 ARG A CA 1
ATOM 827 C C . ARG A 1 102 ? 8.579 -1.858 -5.388 1.00 83.00 102 ARG A C 1
ATOM 829 O O . ARG A 1 102 ? 7.623 -2.093 -4.669 1.00 83.00 102 ARG A O 1
ATOM 836 N N . PHE A 1 103 ? 9.405 -2.819 -5.809 1.00 85.00 103 PHE A N 1
ATOM 837 C CA . PHE A 1 103 ? 9.259 -4.206 -5.360 1.00 85.00 103 PHE A CA 1
ATOM 838 C C . PHE A 1 103 ? 9.328 -4.308 -3.831 1.00 85.00 103 PHE A C 1
ATOM 840 O O . PHE A 1 103 ? 8.514 -5.013 -3.242 1.00 85.00 103 PHE A O 1
ATOM 847 N N . ILE A 1 104 ? 10.271 -3.601 -3.199 1.00 81.56 104 ILE A N 1
ATOM 848 C CA . ILE A 1 104 ? 10.397 -3.553 -1.737 1.00 81.56 104 ILE A CA 1
ATOM 849 C C . ILE A 1 104 ? 9.137 -2.922 -1.127 1.00 81.56 104 ILE A C 1
ATOM 851 O O . ILE A 1 104 ? 8.524 -3.535 -0.266 1.00 81.56 104 ILE A O 1
ATOM 855 N N . ASP A 1 105 ? 8.705 -1.758 -1.607 1.00 78.69 105 ASP A N 1
ATOM 856 C CA . ASP A 1 105 ? 7.538 -1.040 -1.076 1.00 78.69 105 ASP A CA 1
ATOM 857 C C . ASP A 1 105 ? 6.230 -1.849 -1.208 1.00 78.69 105 ASP A C 1
ATOM 859 O O . ASP A 1 105 ? 5.367 -1.806 -0.324 1.00 78.69 105 ASP A O 1
ATOM 863 N N . ASP A 1 106 ? 6.084 -2.595 -2.307 1.00 74.44 106 ASP A N 1
ATOM 864 C CA . ASP A 1 106 ? 4.888 -3.380 -2.615 1.00 74.44 106 ASP A CA 1
ATOM 865 C C . ASP A 1 106 ? 4.894 -4.737 -1.880 1.00 74.44 106 ASP A C 1
ATOM 867 O O . ASP A 1 106 ? 3.860 -5.190 -1.379 1.00 74.44 106 ASP A O 1
ATOM 871 N N . ASN A 1 107 ? 6.057 -5.393 -1.767 1.00 69.25 107 ASN A N 1
ATOM 872 C CA . ASN A 1 107 ? 6.154 -6.785 -1.307 1.00 69.25 107 ASN A CA 1
ATOM 873 C C . ASN A 1 107 ? 6.808 -6.972 0.062 1.00 69.25 107 ASN A C 1
ATOM 875 O O . ASN A 1 107 ? 6.651 -8.049 0.630 1.00 69.25 107 ASN A O 1
ATOM 879 N N . ILE A 1 108 ? 7.504 -5.972 0.604 1.00 68.38 108 ILE A N 1
ATOM 880 C CA . ILE A 1 108 ? 8.248 -6.053 1.866 1.00 68.38 108 ILE A CA 1
ATOM 881 C C . ILE A 1 108 ? 7.714 -4.980 2.815 1.00 68.38 108 ILE A C 1
ATOM 883 O O . ILE A 1 108 ? 8.108 -3.816 2.763 1.00 68.38 108 ILE A O 1
ATOM 887 N N . TYR A 1 109 ? 6.829 -5.380 3.725 1.00 64.56 109 TYR A N 1
ATOM 888 C CA . TYR A 1 109 ? 6.353 -4.490 4.781 1.00 64.56 109 TYR A CA 1
ATOM 889 C C . TYR A 1 109 ? 7.195 -4.676 6.043 1.00 64.56 109 TYR A C 1
ATOM 891 O O . TYR A 1 109 ? 7.266 -5.776 6.596 1.00 64.56 109 TYR A O 1
ATOM 899 N N . LEU A 1 110 ? 7.837 -3.598 6.495 1.00 61.69 110 LEU A N 1
ATOM 900 C CA . LEU A 1 110 ? 8.619 -3.595 7.726 1.00 61.69 110 LEU A CA 1
ATOM 901 C C . LEU A 1 110 ? 7.741 -3.111 8.883 1.00 61.69 110 LEU A C 1
ATOM 903 O O . LEU A 1 110 ? 7.398 -1.932 8.969 1.00 61.69 110 LEU A O 1
ATOM 907 N N . HIS A 1 111 ? 7.374 -4.024 9.782 1.00 60.31 111 HIS A N 1
ATOM 908 C CA . HIS A 1 111 ? 6.628 -3.675 10.988 1.00 60.31 111 HIS A CA 1
ATOM 909 C C . HIS A 1 111 ? 7.535 -2.902 11.963 1.00 60.31 111 HIS A C 1
ATOM 911 O O . HIS A 1 111 ? 8.282 -3.505 12.730 1.00 60.31 111 HIS A O 1
ATOM 917 N N . ASN A 1 112 ? 7.470 -1.567 11.943 1.00 52.72 112 ASN A N 1
ATOM 918 C CA . ASN A 1 112 ? 8.252 -0.702 12.840 1.00 52.72 112 ASN A CA 1
ATOM 919 C C . ASN A 1 112 ? 7.608 -0.490 14.226 1.00 52.72 112 ASN A C 1
ATOM 921 O O . ASN A 1 112 ? 8.209 0.149 15.085 1.00 52.72 112 ASN A O 1
ATOM 925 N N . ASP A 1 113 ? 6.417 -1.039 14.473 1.00 51.75 113 ASP A N 1
ATOM 926 C CA . ASP A 1 113 ? 5.645 -0.773 15.698 1.00 51.75 113 ASP A CA 1
ATOM 927 C C . ASP A 1 113 ? 6.021 -1.643 16.904 1.00 51.75 113 ASP A C 1
ATOM 929 O O . ASP A 1 113 ? 5.472 -1.483 17.998 1.00 51.75 113 ASP A O 1
ATOM 933 N N . ASN A 1 114 ? 6.985 -2.548 16.757 1.00 46.78 114 ASN A N 1
ATOM 934 C CA . ASN A 1 114 ? 7.406 -3.380 17.870 1.00 46.78 114 ASN A CA 1
ATOM 935 C C . ASN A 1 114 ? 8.576 -2.726 18.615 1.00 46.78 114 ASN A C 1
ATOM 937 O O . ASN A 1 114 ? 9.693 -2.650 18.117 1.00 46.78 114 ASN A O 1
ATOM 941 N N . LYS A 1 115 ? 8.345 -2.386 19.892 1.00 49.09 115 LYS A N 1
ATOM 942 C CA . LYS A 1 115 ? 9.363 -2.178 20.952 1.00 49.09 115 LYS A CA 1
ATOM 943 C C . LYS A 1 115 ? 10.289 -3.398 21.180 1.00 49.09 115 LYS A C 1
ATOM 945 O O . LYS A 1 115 ? 10.978 -3.478 22.193 1.00 49.09 115 LYS A O 1
ATOM 950 N N . LEU A 1 116 ? 10.284 -4.365 20.270 1.00 42.12 116 LEU A N 1
ATOM 951 C CA . LEU A 1 116 ? 11.111 -5.557 20.255 1.00 42.12 116 LEU A CA 1
ATOM 952 C C . LEU A 1 116 ? 11.964 -5.482 18.993 1.00 42.12 116 LEU A C 1
ATOM 954 O O . LEU A 1 116 ? 11.431 -5.264 17.910 1.00 42.12 116 LEU A O 1
ATOM 958 N N . ASN A 1 117 ? 13.271 -5.689 19.144 1.00 40.66 117 ASN A N 1
ATOM 959 C CA . ASN A 1 117 ? 14.289 -5.661 18.088 1.00 40.66 117 ASN A CA 1
ATOM 960 C C . ASN A 1 117 ? 14.139 -6.828 17.083 1.00 40.66 117 ASN A C 1
ATOM 962 O O . ASN A 1 117 ? 15.090 -7.565 16.837 1.00 40.66 117 ASN A O 1
ATOM 966 N N . SER A 1 118 ? 12.942 -7.046 16.542 1.00 41.47 118 SER A N 1
ATOM 967 C CA . SER A 1 118 ? 12.624 -8.115 15.603 1.00 41.47 118 SER A CA 1
ATOM 968 C C . SER A 1 118 ? 11.817 -7.546 14.446 1.00 41.47 118 SER A C 1
ATOM 970 O O . SER A 1 118 ? 10.648 -7.189 14.595 1.00 41.47 118 SER A O 1
ATOM 972 N N . PHE A 1 119 ? 12.449 -7.498 13.278 1.00 48.72 119 PHE A N 1
ATOM 973 C CA . PHE A 1 119 ? 11.798 -7.166 12.021 1.00 48.72 119 PHE A CA 1
ATOM 974 C C . PHE A 1 119 ? 10.966 -8.366 11.572 1.00 48.72 119 PHE A C 1
ATOM 976 O O . PHE A 1 119 ? 11.509 -9.391 11.164 1.00 48.72 119 PHE A O 1
ATOM 983 N N . GLN A 1 120 ? 9.644 -8.258 11.662 1.00 51.72 120 GLN A N 1
ATOM 984 C CA . GLN A 1 120 ? 8.770 -9.196 10.973 1.00 51.72 120 GLN A CA 1
ATOM 985 C C . GLN A 1 120 ? 8.699 -8.754 9.508 1.00 51.72 120 GLN A C 1
ATOM 987 O O . GLN A 1 120 ? 8.309 -7.623 9.223 1.00 51.72 120 GLN A O 1
ATOM 992 N N . ILE A 1 121 ? 9.149 -9.621 8.602 1.00 54.69 121 ILE A N 1
ATOM 993 C CA . ILE A 1 121 ? 9.127 -9.388 7.159 1.00 54.69 121 ILE A CA 1
ATOM 994 C C . ILE A 1 121 ? 7.974 -10.210 6.592 1.00 54.69 121 ILE A C 1
ATOM 996 O O . ILE A 1 121 ? 8.053 -11.438 6.541 1.00 54.69 121 ILE A O 1
ATOM 1000 N N . SER A 1 122 ? 6.904 -9.538 6.181 1.00 55.47 122 SER A N 1
ATOM 1001 C CA . SER A 1 122 ? 5.833 -10.160 5.399 1.00 55.47 122 SER A CA 1
ATOM 1002 C C . SER A 1 122 ? 6.222 -10.079 3.924 1.00 55.47 122 SER A C 1
ATOM 1004 O O . SER A 1 122 ? 6.522 -8.989 3.439 1.00 55.47 122 SER A O 1
ATOM 1006 N N . ILE A 1 123 ? 6.288 -11.229 3.241 1.00 55.94 123 ILE A N 1
ATOM 1007 C CA . ILE A 1 123 ? 6.688 -11.337 1.831 1.00 55.94 123 ILE A CA 1
ATOM 1008 C C . ILE A 1 123 ? 5.459 -11.715 1.004 1.00 55.94 123 ILE A C 1
ATOM 1010 O O . ILE A 1 123 ? 4.910 -12.803 1.177 1.00 55.94 123 ILE A O 1
ATOM 1014 N N . GLY A 1 124 ? 5.072 -10.835 0.080 1.00 56.19 124 GLY A N 1
ATOM 1015 C CA . GLY A 1 124 ? 4.041 -11.090 -0.930 1.00 56.19 124 GLY A CA 1
ATOM 1016 C C . GLY A 1 124 ? 2.948 -10.022 -0.958 1.00 56.19 124 GLY A C 1
ATOM 1017 O O . GLY A 1 124 ? 2.388 -9.671 0.084 1.00 56.19 124 GLY A O 1
ATOM 1018 N N . SER A 1 125 ? 2.622 -9.541 -2.161 1.00 59.59 125 SER A N 1
ATOM 1019 C CA . SER A 1 125 ? 1.621 -8.494 -2.432 1.00 59.59 125 SER A CA 1
ATOM 1020 C C . SER A 1 125 ? 0.297 -8.718 -1.698 1.00 59.59 125 SER A C 1
ATOM 1022 O O . SER A 1 125 ? -0.187 -7.829 -0.998 1.00 59.59 125 SER A O 1
ATOM 1024 N N . ASP A 1 126 ? -0.241 -9.935 -1.770 1.00 66.69 126 ASP A N 1
ATOM 1025 C CA . ASP A 1 126 ? -1.571 -10.263 -1.246 1.00 66.69 126 ASP A CA 1
ATOM 1026 C C . ASP A 1 126 ? -1.611 -10.198 0.286 1.00 66.69 126 ASP A C 1
ATOM 1028 O O . ASP A 1 126 ? -2.598 -9.767 0.895 1.00 66.69 126 ASP A O 1
ATOM 1032 N N . THR A 1 127 ? -0.503 -10.583 0.927 1.00 67.19 127 THR A N 1
ATOM 1033 C CA . THR A 1 127 ? -0.368 -10.507 2.385 1.00 67.19 127 THR A CA 1
ATOM 1034 C C . THR A 1 127 ? -0.300 -9.056 2.848 1.00 67.19 127 THR A C 1
ATOM 1036 O O . THR A 1 127 ? -0.994 -8.685 3.795 1.00 67.19 127 THR A O 1
ATOM 1039 N N . ASN A 1 128 ? 0.435 -8.202 2.130 1.00 66.12 128 ASN A N 1
ATOM 1040 C CA . ASN A 1 128 ? 0.554 -6.782 2.455 1.00 66.12 128 ASN A CA 1
ATOM 1041 C C . ASN A 1 128 ? -0.756 -6.021 2.243 1.00 66.12 128 ASN A C 1
ATOM 1043 O O . ASN A 1 128 ? -1.126 -5.201 3.083 1.00 66.12 128 ASN A O 1
ATOM 1047 N N . GLU A 1 129 ? -1.490 -6.292 1.162 1.00 71.00 129 GLU A N 1
ATOM 1048 C CA . GLU A 1 129 ? -2.813 -5.694 0.955 1.00 71.00 129 GLU A CA 1
ATOM 1049 C C . GLU A 1 129 ? -3.792 -6.074 2.064 1.00 71.00 129 GLU A C 1
ATOM 1051 O O . GLU A 1 129 ? -4.537 -5.227 2.564 1.00 71.00 129 GLU A O 1
ATOM 1056 N N . THR A 1 130 ? -3.780 -7.342 2.475 1.00 74.81 130 THR A N 1
ATOM 105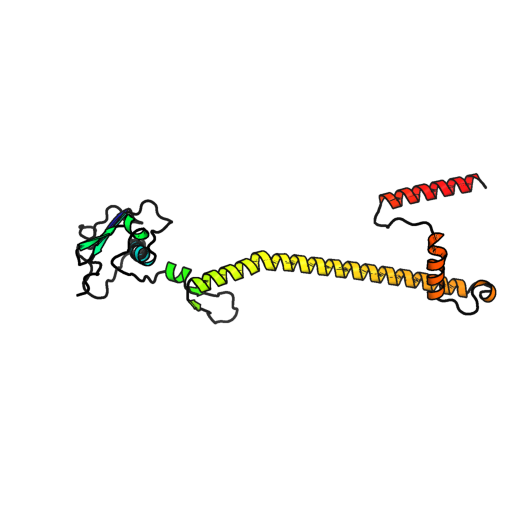7 C CA . THR A 1 130 ? -4.638 -7.835 3.555 1.00 74.81 130 THR A CA 1
ATOM 1058 C C . THR A 1 130 ? -4.281 -7.171 4.883 1.00 74.81 130 THR A C 1
ATOM 1060 O O . THR A 1 130 ? -5.172 -6.693 5.585 1.00 74.81 130 THR A O 1
ATOM 1063 N N . LEU A 1 131 ? -2.989 -7.055 5.204 1.00 73.38 131 LEU A N 1
ATOM 1064 C CA . LEU A 1 131 ? -2.516 -6.363 6.407 1.00 73.38 131 LEU A CA 1
ATOM 1065 C C . LEU A 1 131 ? -2.910 -4.879 6.410 1.00 73.38 131 LEU A C 1
ATOM 1067 O O . LEU A 1 131 ? -3.440 -4.401 7.413 1.00 73.38 131 LEU A O 1
ATOM 1071 N N . LYS A 1 132 ? -2.756 -4.173 5.281 1.00 75.81 132 LYS A N 1
ATOM 1072 C CA . LYS A 1 132 ? -3.201 -2.774 5.131 1.00 75.81 132 LYS A CA 1
ATOM 1073 C C . LYS A 1 132 ? -4.711 -2.631 5.342 1.00 75.81 132 LYS A C 1
ATOM 1075 O O . LYS A 1 132 ? -5.151 -1.697 6.009 1.00 75.81 132 LYS A O 1
ATOM 1080 N N . LYS A 1 133 ? -5.521 -3.556 4.811 1.00 82.81 133 LYS A N 1
ATOM 1081 C CA . LYS A 1 133 ? -6.981 -3.573 5.032 1.00 82.81 133 LYS A CA 1
ATOM 1082 C C . LYS A 1 133 ? -7.321 -3.790 6.510 1.00 82.81 133 LYS A C 1
ATOM 1084 O O . LYS A 1 133 ? -8.159 -3.067 7.042 1.00 82.81 133 LYS A O 1
ATOM 1089 N N . ILE A 1 134 ? -6.650 -4.728 7.181 1.00 82.38 134 ILE A N 1
ATOM 1090 C CA . ILE A 1 134 ? -6.832 -4.987 8.620 1.00 82.38 134 ILE A CA 1
ATOM 1091 C C . ILE A 1 134 ? -6.489 -3.741 9.444 1.00 82.38 134 ILE A C 1
ATOM 1093 O O . ILE A 1 134 ? -7.249 -3.360 10.335 1.00 82.38 134 ILE A O 1
ATOM 1097 N N . GLU A 1 135 ? -5.367 -3.090 9.144 1.00 81.56 135 GLU A N 1
ATOM 1098 C CA . GLU A 1 135 ? -4.940 -1.877 9.840 1.00 81.56 135 GLU A CA 1
ATOM 1099 C C . GLU A 1 135 ? -5.936 -0.727 9.636 1.00 81.56 135 GLU A C 1
ATOM 1101 O O . GLU A 1 135 ? -6.327 -0.062 10.596 1.00 81.56 135 GLU A O 1
ATOM 1106 N N . ASN A 1 136 ? -6.426 -0.556 8.407 1.00 85.12 136 ASN A N 1
ATOM 1107 C CA . ASN A 1 136 ? -7.431 0.446 8.068 1.00 85.12 136 ASN A CA 1
ATOM 1108 C C . ASN A 1 136 ? -8.743 0.223 8.845 1.00 85.12 136 ASN A C 1
ATOM 1110 O O . ASN A 1 136 ? -9.226 1.141 9.505 1.00 85.12 136 ASN A O 1
ATOM 1114 N N . ILE A 1 137 ? -9.264 -1.010 8.878 1.00 85.25 137 ILE A N 1
ATOM 1115 C CA . ILE A 1 137 ? -10.451 -1.363 9.681 1.00 85.25 137 ILE A CA 1
ATOM 1116 C C . ILE A 1 137 ? -10.202 -1.076 11.169 1.00 85.25 137 ILE A C 1
ATOM 1118 O O . ILE A 1 137 ? -11.050 -0.508 11.863 1.00 85.25 137 ILE A O 1
ATOM 1122 N N . ARG A 1 138 ? -9.013 -1.419 11.678 1.00 80.56 138 ARG A N 1
ATOM 1123 C CA . ARG A 1 138 ? -8.656 -1.184 13.081 1.00 80.56 138 ARG A CA 1
ATOM 1124 C C . ARG A 1 138 ? -8.644 0.303 13.436 1.00 80.56 138 ARG A C 1
ATOM 1126 O O . ARG A 1 138 ? -9.135 0.670 14.504 1.00 80.56 138 ARG A O 1
ATOM 1133 N N . LEU A 1 139 ? -8.086 1.143 12.568 1.00 80.88 139 LEU A N 1
ATOM 1134 C CA . LEU A 1 139 ? -7.960 2.580 12.805 1.00 80.88 139 LEU A CA 1
ATOM 1135 C C . LEU A 1 139 ? -9.267 3.339 12.564 1.00 80.88 139 LEU A C 1
ATOM 1137 O O . LEU A 1 139 ? -9.630 4.172 13.389 1.00 80.88 139 LEU A O 1
ATOM 1141 N N . ASN A 1 140 ? -9.977 3.038 11.479 1.00 80.69 140 ASN A N 1
ATOM 1142 C CA . ASN A 1 140 ? -11.117 3.838 11.037 1.00 80.69 140 ASN A CA 1
ATOM 1143 C C . ASN A 1 140 ? -12.466 3.323 11.542 1.00 80.69 140 ASN A C 1
ATOM 1145 O O . ASN A 1 140 ? -13.392 4.117 11.686 1.00 80.69 140 ASN A O 1
ATOM 1149 N N . GLU A 1 141 ? -12.600 2.030 11.848 1.00 83.94 141 GLU A N 1
ATOM 1150 C CA . GLU A 1 141 ? -13.873 1.472 12.322 1.00 83.94 141 GLU A CA 1
ATOM 1151 C C . GLU A 1 141 ? -13.846 1.115 13.808 1.00 83.94 141 GLU A C 1
ATOM 1153 O O . GLU A 1 141 ? -14.763 1.478 14.549 1.00 83.94 141 GLU A O 1
ATOM 1158 N N . LEU A 1 142 ? -12.810 0.402 14.264 1.00 80.50 142 LEU A N 1
ATOM 1159 C CA . LEU A 1 142 ? -12.779 -0.134 15.630 1.00 80.50 142 LEU A CA 1
ATOM 1160 C C . LEU A 1 142 ? -12.451 0.927 16.684 1.00 80.50 142 LEU A C 1
ATOM 1162 O O . LEU A 1 142 ? -13.137 0.984 17.703 1.00 80.50 142 LEU A O 1
ATOM 1166 N N . LYS A 1 143 ? -11.452 1.791 16.452 1.00 82.12 143 LYS A N 1
ATOM 1167 C CA . LYS A 1 143 ? -11.117 2.882 17.389 1.00 82.12 143 LYS A CA 1
ATOM 1168 C C . LYS A 1 143 ? -12.311 3.793 17.721 1.00 82.12 143 LYS A C 1
ATOM 1170 O O . LYS A 1 143 ? -12.646 3.876 18.901 1.00 82.12 143 LYS A O 1
ATOM 1175 N N . PRO A 1 144 ? -13.019 4.397 16.746 1.00 84.12 144 PRO A N 1
ATOM 1176 C CA . PRO A 1 144 ? -14.129 5.295 17.065 1.00 84.12 144 PRO A CA 1
ATOM 1177 C C . PRO A 1 144 ? -15.325 4.568 17.693 1.00 84.12 144 PRO A C 1
ATOM 1179 O O . PRO A 1 144 ? -16.066 5.155 18.481 1.00 84.12 144 PRO A O 1
ATOM 1182 N N . ARG A 1 145 ? -15.540 3.282 17.373 1.00 83.25 145 ARG A N 1
ATOM 1183 C CA . ARG A 1 145 ? -16.564 2.469 18.051 1.00 83.25 145 ARG A CA 1
ATOM 1184 C C . ARG A 1 145 ? -16.204 2.205 19.510 1.00 83.25 145 ARG A C 1
ATOM 1186 O O . ARG A 1 145 ? -17.078 2.328 20.361 1.00 83.25 145 ARG A O 1
ATOM 1193 N N . ASN A 1 146 ? -14.943 1.892 19.799 1.00 83.12 146 ASN A N 1
ATOM 1194 C CA . ASN A 1 146 ? -14.476 1.671 21.166 1.00 83.12 146 ASN A CA 1
ATOM 1195 C C . ASN A 1 146 ? -14.537 2.949 22.009 1.00 83.12 146 ASN A C 1
ATOM 1197 O O . ASN A 1 146 ? -14.943 2.890 23.164 1.00 83.12 146 ASN A O 1
ATOM 1201 N N . GLU A 1 147 ? -14.207 4.105 21.433 1.00 84.81 147 GLU A N 1
ATOM 1202 C CA . GLU A 1 147 ? -14.351 5.399 22.113 1.00 84.81 147 GLU A CA 1
ATOM 1203 C C . GLU A 1 147 ? -15.819 5.684 22.466 1.00 84.81 147 GLU A C 1
ATOM 1205 O O . GLU A 1 147 ? -16.131 6.031 23.604 1.00 84.81 147 GLU A O 1
ATOM 1210 N N . LYS A 1 148 ? -16.747 5.449 21.526 1.00 86.12 148 LYS A N 1
ATOM 1211 C CA . LYS A 1 148 ? -18.190 5.579 21.787 1.00 86.12 148 LYS A CA 1
ATOM 1212 C C . LYS A 1 148 ? -18.685 4.599 22.850 1.00 86.12 148 LYS A C 1
ATOM 1214 O O . LYS A 1 148 ? -19.487 4.989 23.693 1.00 86.12 148 LYS A O 1
ATOM 1219 N N . LEU A 1 149 ? -18.224 3.348 22.818 1.00 87.00 149 LEU A N 1
ATOM 1220 C CA . LEU A 1 149 ? -18.563 2.347 23.833 1.00 87.00 149 LEU A CA 1
ATOM 1221 C C . LEU A 1 149 ? -18.088 2.785 25.219 1.00 87.00 149 LEU A C 1
ATOM 1223 O O . LEU A 1 149 ? -18.882 2.771 26.153 1.00 87.00 149 LEU A O 1
ATOM 1227 N N . SER A 1 150 ? -16.848 3.265 25.331 1.00 85.94 150 SER A N 1
ATOM 1228 C CA . SER A 1 150 ? -16.305 3.767 26.595 1.00 85.94 150 SER A CA 1
ATOM 1229 C C . SER A 1 150 ? -17.113 4.945 27.147 1.00 85.94 150 SER A C 1
ATOM 1231 O O . SER A 1 150 ? -17.317 5.030 28.358 1.00 85.94 150 SER A O 1
ATOM 1233 N N . GLN A 1 151 ? -17.601 5.840 26.282 1.00 87.50 151 GLN A N 1
ATOM 1234 C CA . GLN A 1 151 ? -18.450 6.955 26.705 1.00 87.50 151 GLN A CA 1
ATOM 1235 C C . GLN A 1 151 ? -19.806 6.463 27.233 1.00 87.50 151 GLN A C 1
ATOM 1237 O O . GLN A 1 151 ? -20.245 6.884 28.300 1.00 87.50 151 GLN A O 1
ATOM 1242 N N . ILE A 1 152 ? -20.442 5.525 26.524 1.00 88.81 152 ILE A N 1
ATOM 1243 C CA . ILE A 1 152 ? -21.719 4.927 26.938 1.00 88.81 152 ILE A CA 1
ATOM 1244 C C . ILE A 1 152 ? -21.572 4.194 28.277 1.00 88.81 152 ILE A C 1
ATOM 1246 O O . ILE A 1 152 ? -22.441 4.311 29.139 1.00 88.81 152 ILE A O 1
ATOM 1250 N N . GLU A 1 153 ? -20.482 3.451 28.472 1.00 88.12 153 GLU A N 1
ATOM 1251 C CA . GLU A 1 153 ? -20.198 2.768 29.737 1.00 88.12 153 GLU A CA 1
ATOM 1252 C C . GLU A 1 153 ? -20.072 3.759 30.901 1.00 88.12 153 GLU A C 1
ATOM 1254 O O . GLU A 1 153 ? -20.649 3.524 31.967 1.00 88.12 153 GLU A O 1
ATOM 1259 N N . SER A 1 154 ? -19.400 4.895 30.683 1.00 87.06 154 SER A N 1
ATOM 1260 C CA . SER A 1 154 ? -19.305 5.975 31.672 1.00 87.06 154 SER A CA 1
ATOM 1261 C C . SER A 1 154 ? -20.680 6.569 32.002 1.00 87.06 154 SER A C 1
ATOM 1263 O O . SER A 1 154 ? -21.044 6.674 33.174 1.00 87.06 154 SER A O 1
ATOM 1265 N N . ASP A 1 155 ? -21.491 6.885 30.988 1.00 89.19 155 ASP A N 1
ATOM 1266 C CA . ASP A 1 155 ? -22.829 7.461 31.176 1.00 89.19 155 ASP A CA 1
ATOM 1267 C C . ASP A 1 155 ? -23.771 6.503 31.931 1.00 89.19 155 ASP A C 1
ATOM 1269 O O . ASP A 1 155 ? -24.576 6.920 32.775 1.00 89.19 155 ASP A O 1
ATOM 1273 N N . ILE A 1 156 ? -23.681 5.199 31.643 1.00 89.44 156 ILE A N 1
ATOM 1274 C CA . ILE A 1 156 ? -24.430 4.159 32.358 1.00 89.44 156 ILE A CA 1
ATOM 1275 C C . ILE A 1 156 ? -23.985 4.104 33.821 1.00 89.44 156 ILE A C 1
ATOM 1277 O O . ILE A 1 156 ? -24.843 4.079 34.711 1.00 89.44 156 ILE A O 1
ATOM 1281 N N . ALA A 1 157 ? -22.676 4.113 34.083 1.00 90.31 157 ALA A N 1
ATOM 1282 C CA . ALA A 1 157 ? -22.136 4.082 35.438 1.00 90.31 157 ALA A CA 1
ATOM 1283 C C . ALA A 1 157 ? -22.595 5.300 36.261 1.00 90.31 157 ALA A C 1
ATOM 1285 O O . ALA A 1 157 ? -23.073 5.139 37.389 1.00 90.31 157 ALA A O 1
ATOM 1286 N N . GLU A 1 158 ? -22.559 6.503 35.682 1.00 89.81 158 GLU A N 1
ATOM 1287 C CA . GLU A 1 158 ? -23.046 7.722 36.338 1.00 89.81 158 GLU A CA 1
ATOM 1288 C C . GLU A 1 158 ? -24.543 7.655 36.661 1.00 89.81 158 GLU A C 1
ATOM 1290 O O . GLU A 1 158 ? -24.964 7.965 37.783 1.00 89.81 158 GLU A O 1
ATOM 1295 N N . LYS A 1 159 ? -25.376 7.223 35.705 1.00 88.62 159 LYS A N 1
ATOM 1296 C CA . LYS A 1 159 ? -26.826 7.083 35.924 1.00 88.62 159 LYS A CA 1
ATOM 1297 C C . LYS A 1 159 ? -27.143 6.044 36.995 1.00 88.62 159 LYS A C 1
ATOM 1299 O O . LYS A 1 159 ? -28.029 6.271 37.827 1.00 88.62 159 LYS A O 1
ATOM 1304 N N . GLN A 1 160 ? -26.422 4.925 37.017 1.00 88.62 160 GLN A N 1
ATOM 1305 C CA . GLN A 1 160 ? -26.572 3.907 38.058 1.00 88.62 160 GLN A CA 1
ATOM 1306 C C . GLN A 1 160 ? -26.199 4.460 39.437 1.00 88.62 160 GLN A C 1
ATOM 1308 O O . GLN A 1 160 ? -26.940 4.244 40.401 1.00 88.62 160 GLN A O 1
ATOM 1313 N N . GLN A 1 161 ? -25.113 5.232 39.535 1.00 89.12 161 GLN A N 1
ATOM 1314 C CA . GLN A 1 161 ? -24.698 5.862 40.786 1.00 89.12 161 GLN A CA 1
ATOM 1315 C C . GLN A 1 161 ? -25.733 6.882 41.281 1.00 89.12 161 GLN A C 1
ATOM 1317 O O . GLN A 1 161 ? -26.148 6.809 42.439 1.00 89.12 161 GLN A O 1
ATOM 1322 N N . LYS A 1 162 ? -26.224 7.774 40.407 1.00 88.31 162 LYS A N 1
ATOM 1323 C CA . LYS A 1 162 ? -27.295 8.736 40.740 1.00 88.31 162 LYS A CA 1
ATOM 1324 C C . LYS A 1 162 ? -28.566 8.029 41.216 1.00 88.31 162 LYS A C 1
ATOM 1326 O O . LYS A 1 162 ? -29.150 8.415 42.228 1.00 88.31 162 LYS A O 1
ATOM 1331 N N . THR A 1 163 ? -28.960 6.952 40.536 1.00 87.69 163 THR A N 1
ATOM 1332 C CA . THR A 1 163 ? -30.134 6.148 40.913 1.00 87.69 163 THR A CA 1
ATOM 1333 C C . THR A 1 163 ? -29.957 5.507 42.287 1.00 87.69 163 THR A C 1
ATOM 1335 O O . THR A 1 163 ? -30.891 5.502 43.088 1.00 87.69 163 THR A O 1
ATOM 1338 N N . LYS A 1 164 ? -28.761 4.983 42.583 1.00 89.94 164 LYS A N 1
ATOM 1339 C CA . LYS A 1 164 ? -28.445 4.386 43.885 1.00 89.94 164 LYS A CA 1
ATOM 1340 C C . LYS A 1 164 ? -28.507 5.426 45.005 1.00 89.94 164 LYS A C 1
ATOM 1342 O O . LYS A 1 164 ? -29.206 5.201 45.985 1.00 89.94 164 LYS A O 1
ATOM 1347 N N . ILE A 1 165 ? -27.884 6.591 44.813 1.00 90.25 165 ILE A N 1
ATOM 1348 C CA . ILE A 1 165 ? -27.915 7.702 45.781 1.00 90.25 165 ILE A CA 1
ATOM 1349 C C . ILE A 1 165 ? -29.355 8.165 46.043 1.00 90.25 165 ILE A C 1
ATOM 1351 O O . ILE A 1 165 ? -29.746 8.347 47.196 1.00 90.25 165 ILE A O 1
ATOM 1355 N N . SER A 1 166 ? -30.163 8.328 44.990 1.00 85.31 166 SER A N 1
ATOM 1356 C CA . SER A 1 166 ? -31.566 8.737 45.120 1.00 85.31 166 SER A CA 1
ATOM 1357 C C . SER A 1 166 ? -32.399 7.699 45.885 1.00 85.31 166 SER A C 1
ATOM 1359 O O . SER A 1 166 ? -33.139 8.055 46.805 1.00 85.31 166 SER A O 1
ATOM 1361 N N . LYS A 1 167 ? -32.216 6.403 45.585 1.00 87.88 167 LYS A N 1
ATOM 1362 C CA . LYS A 1 167 ? -32.858 5.302 46.323 1.00 87.88 167 LYS A CA 1
ATOM 1363 C C . LYS A 1 167 ? -32.451 5.278 47.794 1.00 87.88 167 LYS A C 1
ATOM 1365 O O . LYS A 1 167 ? -33.326 5.195 48.651 1.00 87.88 167 LYS A O 1
ATOM 1370 N N . ASP A 1 168 ? -31.160 5.398 48.090 1.00 89.19 168 ASP A N 1
ATOM 1371 C CA . ASP A 1 168 ? -30.651 5.395 49.465 1.00 89.19 168 ASP A CA 1
ATOM 1372 C C . ASP A 1 168 ? -31.176 6.610 50.255 1.00 89.19 168 ASP A C 1
ATOM 1374 O O . ASP A 1 168 ? -31.589 6.483 51.412 1.00 89.19 168 ASP A O 1
ATOM 1378 N N . SER A 1 169 ? -31.247 7.785 49.614 1.00 90.56 169 SER A N 1
ATOM 1379 C CA . SER A 1 169 ? -31.837 8.994 50.199 1.00 90.56 169 SER A CA 1
ATOM 1380 C C . SER A 1 169 ? -33.324 8.807 50.508 1.00 90.56 169 SER A C 1
ATOM 1382 O O . SER A 1 169 ? -33.766 9.097 51.625 1.00 90.56 169 SER A O 1
ATOM 1384 N N . LEU A 1 170 ? -34.099 8.276 49.559 1.00 86.81 170 LEU A N 1
ATOM 1385 C CA . LEU A 1 170 ? -35.521 7.998 49.750 1.00 86.81 170 LEU A CA 1
ATOM 1386 C C . LEU A 1 170 ? -35.742 6.992 50.887 1.00 86.81 170 LEU A C 1
ATOM 1388 O O . LEU A 1 170 ? -36.538 7.250 51.790 1.00 86.81 170 LEU A O 1
ATOM 1392 N N . ASP A 1 171 ? -34.993 5.889 50.896 1.00 88.19 171 ASP A N 1
ATOM 1393 C CA . ASP A 1 171 ? -35.089 4.868 51.937 1.00 88.19 171 ASP A CA 1
ATOM 1394 C C . ASP A 1 171 ? -34.740 5.426 53.320 1.00 88.19 171 ASP A C 1
ATOM 1396 O O . ASP A 1 171 ? -35.401 5.084 54.303 1.00 88.19 171 ASP A O 1
ATOM 1400 N N . SER A 1 172 ? -33.761 6.331 53.411 1.00 88.94 172 SER A N 1
ATOM 1401 C CA . SER A 1 172 ? -33.430 7.004 54.670 1.00 88.94 172 SER A CA 1
ATOM 1402 C C . SER A 1 172 ? -34.595 7.858 55.189 1.00 88.94 172 SER A C 1
ATOM 1404 O O . SER A 1 172 ? -34.978 7.723 56.353 1.00 88.94 172 SER A O 1
ATOM 1406 N N . LYS A 1 173 ? -35.240 8.651 54.316 1.00 89.62 173 LYS A N 1
ATOM 1407 C CA . LYS A 1 173 ? -36.412 9.470 54.665 1.00 89.62 173 LYS A CA 1
ATOM 1408 C C . LYS A 1 173 ? -37.580 8.602 55.121 1.00 89.62 173 LYS A C 1
ATOM 1410 O O . LYS A 1 173 ? -38.166 8.878 56.166 1.00 89.62 173 LYS A O 1
ATOM 1415 N N . LEU A 1 174 ? -37.886 7.528 54.389 1.00 86.94 174 LEU A N 1
ATOM 1416 C CA . LEU A 1 174 ? -38.960 6.598 54.749 1.00 86.94 174 LEU A CA 1
ATOM 1417 C C . LEU A 1 174 ? -38.700 5.938 56.113 1.00 86.94 174 LEU A C 1
ATOM 1419 O O . LEU A 1 174 ? -39.618 5.841 56.926 1.00 86.94 174 LEU A O 1
ATOM 1423 N N . ARG A 1 175 ? -37.451 5.555 56.421 1.00 87.00 175 ARG A N 1
ATOM 1424 C CA . ARG A 1 175 ? -37.084 5.017 57.748 1.00 87.00 175 ARG A CA 1
ATOM 1425 C C . ARG A 1 175 ? -37.307 6.031 58.865 1.00 87.00 175 ARG A C 1
ATOM 1427 O O . ARG A 1 175 ? -37.859 5.675 59.910 1.00 87.00 175 ARG A O 1
ATOM 1434 N N . THR A 1 176 ? -36.897 7.285 58.668 1.00 87.06 176 THR A N 1
ATOM 1435 C CA . THR A 1 176 ? -37.104 8.346 59.663 1.00 87.06 176 THR A CA 1
ATOM 1436 C C . THR A 1 176 ? -38.591 8.596 59.895 1.00 87.06 176 THR A C 1
ATOM 1438 O O . THR A 1 176 ? -39.017 8.713 61.043 1.00 87.06 176 THR A O 1
ATOM 1441 N N . THR A 1 177 ? -39.397 8.623 58.834 1.00 84.62 177 THR A N 1
ATOM 1442 C CA . THR A 1 177 ? -40.852 8.792 58.931 1.00 84.62 177 THR A CA 1
ATOM 1443 C C . THR A 1 177 ? -41.513 7.614 59.650 1.00 84.62 177 THR A C 1
ATOM 1445 O O . THR A 1 177 ? -42.293 7.847 60.571 1.00 84.62 177 THR A O 1
ATOM 1448 N N . ALA A 1 178 ? -41.134 6.366 59.343 1.00 84.06 178 ALA A N 1
ATOM 1449 C CA . ALA A 1 178 ? -41.619 5.179 60.065 1.00 84.06 178 ALA A CA 1
ATOM 1450 C C . ALA A 1 178 ? -41.302 5.256 61.559 1.00 84.06 178 ALA A C 1
ATOM 1452 O O . ALA A 1 178 ? -42.152 4.982 62.404 1.00 84.06 178 ALA A O 1
ATOM 1453 N N . SER A 1 179 ? -40.088 5.700 61.885 1.00 82.69 179 SER A N 1
ATOM 1454 C CA . SER A 1 179 ? -39.642 5.860 63.270 1.00 82.69 179 SER A CA 1
ATOM 1455 C C . SER A 1 179 ? -40.445 6.936 64.004 1.00 82.69 179 SER A C 1
ATOM 1457 O O . SER A 1 179 ? -40.821 6.738 65.156 1.00 82.69 179 SER A O 1
ATOM 1459 N N . LYS A 1 180 ? -40.760 8.058 63.340 1.00 83.62 180 LYS A N 1
ATOM 1460 C CA . LYS A 1 180 ? -41.625 9.109 63.897 1.00 83.62 180 LYS A CA 1
ATOM 1461 C C . LYS A 1 180 ? -43.035 8.592 64.167 1.00 83.62 180 LYS A C 1
ATOM 1463 O O . LYS A 1 180 ? -43.530 8.795 65.268 1.00 83.62 180 LYS A O 1
ATOM 1468 N N . ILE A 1 181 ? -43.642 7.897 63.202 1.00 79.62 181 ILE A N 1
ATOM 1469 C CA . ILE A 1 181 ? -44.999 7.340 63.319 1.00 79.62 181 ILE A CA 1
ATOM 1470 C C . ILE A 1 181 ? -45.076 6.340 64.478 1.00 79.62 181 ILE A C 1
ATOM 1472 O O . ILE A 1 181 ? -45.969 6.428 65.317 1.00 79.62 181 ILE A O 1
ATOM 1476 N N . LYS A 1 182 ? -44.080 5.455 64.592 1.00 77.81 182 LYS A N 1
ATOM 1477 C CA . LYS A 1 182 ? -43.962 4.503 65.702 1.00 77.81 182 LYS A CA 1
ATOM 1478 C C . LYS A 1 182 ? -43.849 5.181 67.077 1.00 77.81 182 LYS A C 1
ATOM 1480 O O . LYS A 1 182 ? -44.292 4.605 68.064 1.00 77.81 182 LYS A O 1
ATOM 1485 N N . ASN A 1 183 ? -43.255 6.372 67.150 1.00 76.50 183 ASN A N 1
ATOM 1486 C CA . ASN A 1 183 ? -43.006 7.100 68.400 1.00 76.50 183 ASN A CA 1
ATOM 1487 C C . ASN A 1 183 ? -44.081 8.160 68.732 1.00 76.50 183 ASN A C 1
ATOM 1489 O O . ASN A 1 183 ? -43.916 8.909 69.696 1.00 76.50 183 ASN A O 1
ATOM 1493 N N . LEU A 1 184 ? -45.170 8.257 67.957 1.00 78.19 184 LEU A N 1
ATOM 1494 C CA . LEU A 1 184 ? -46.307 9.128 68.281 1.00 78.19 184 LEU A CA 1
ATOM 1495 C C . LEU A 1 184 ? -47.020 8.652 69.559 1.00 78.19 184 LEU A C 1
ATOM 1497 O O . LEU A 1 184 ? -47.012 7.466 69.885 1.00 78.19 184 LEU A O 1
ATOM 1501 N N . LYS A 1 185 ? -47.667 9.569 70.294 1.00 57.34 185 LYS A N 1
ATOM 1502 C CA . LYS A 1 185 ? -48.489 9.201 71.461 1.00 57.34 185 LYS A CA 1
ATOM 1503 C C . LYS A 1 185 ? -49.639 8.288 71.003 1.00 57.34 185 LYS A C 1
ATOM 1505 O O . LYS A 1 185 ? -50.406 8.672 70.129 1.00 57.34 185 LYS A O 1
ATOM 1510 N N . ASN A 1 186 ? -49.756 7.112 71.624 1.00 62.34 186 ASN A N 1
ATOM 1511 C CA . ASN A 1 186 ? -50.680 6.012 71.285 1.00 62.34 186 ASN A CA 1
ATOM 1512 C C . ASN A 1 186 ? -50.448 5.336 69.909 1.00 62.34 186 ASN A C 1
ATOM 1514 O O . ASN A 1 186 ? -51.382 5.228 69.113 1.00 62.34 186 ASN A O 1
ATOM 1518 N N . PRO A 1 187 ? -49.247 4.793 69.630 1.00 59.97 187 PRO A N 1
ATOM 1519 C CA . PRO A 1 187 ? -48.951 4.150 68.343 1.00 59.97 187 PRO A CA 1
ATOM 1520 C C . PRO A 1 187 ? -49.771 2.867 68.119 1.00 59.97 187 PRO A C 1
ATOM 1522 O O . PRO A 1 187 ? -50.152 2.542 66.995 1.00 59.97 187 PRO A O 1
ATOM 1525 N N . SER A 1 188 ? -50.110 2.166 69.205 1.00 62.03 188 SER A N 1
ATOM 1526 C CA . SER A 1 188 ? -50.881 0.918 69.206 1.00 62.03 188 SER A CA 1
ATOM 1527 C C . SER A 1 188 ? -52.283 1.062 68.609 1.00 62.03 188 SER A C 1
ATOM 1529 O O . SER A 1 188 ? -52.815 0.086 68.093 1.00 62.03 188 SER A O 1
ATOM 1531 N N . VAL A 1 189 ? -52.871 2.262 68.678 1.00 62.53 189 VAL A N 1
ATOM 1532 C CA . VAL A 1 189 ? -54.233 2.546 68.196 1.00 62.53 189 VAL A CA 1
ATOM 1533 C C . VAL A 1 189 ? -54.257 2.788 66.683 1.00 62.53 189 VAL A C 1
ATOM 1535 O O . VAL A 1 189 ? -55.271 2.536 66.042 1.00 62.53 189 VAL A O 1
ATOM 1538 N N . VAL A 1 190 ? -53.146 3.259 66.105 1.00 62.59 190 VAL A N 1
ATOM 1539 C CA . VAL A 1 190 ? -53.085 3.711 64.705 1.00 62.59 190 VAL A CA 1
ATOM 1540 C C . VAL A 1 190 ? -52.406 2.690 63.786 1.00 62.59 190 VAL A C 1
ATOM 1542 O O . VAL A 1 190 ? -52.871 2.480 62.673 1.00 62.59 190 VAL A O 1
ATOM 1545 N N . VAL A 1 191 ? -51.324 2.044 64.233 1.00 62.09 191 VAL A N 1
ATOM 1546 C CA . VAL A 1 191 ? -50.458 1.205 63.370 1.00 62.09 191 VAL A CA 1
ATOM 1547 C C . VAL A 1 191 ? -50.064 -0.141 63.995 1.00 62.09 191 VAL A C 1
ATOM 1549 O O . VAL A 1 191 ? -49.459 -0.981 63.334 1.00 62.09 191 VAL A O 1
ATOM 1552 N N . GLY A 1 192 ? -50.436 -0.393 65.255 1.00 62.97 192 GLY A N 1
ATOM 1553 C CA . GLY A 1 192 ? -50.081 -1.616 65.985 1.00 62.97 192 GLY A CA 1
ATOM 1554 C C . GLY A 1 192 ? -48.662 -1.602 66.580 1.00 62.97 192 GLY A C 1
ATOM 1555 O O . GLY A 1 192 ? -47.968 -0.589 66.583 1.00 62.97 192 GLY A O 1
ATOM 1556 N N . ASN A 1 193 ? -48.216 -2.737 67.138 1.00 62.59 193 ASN A N 1
ATOM 1557 C CA . ASN A 1 193 ? -46.964 -2.824 67.918 1.00 62.59 193 ASN A CA 1
ATOM 1558 C C . ASN A 1 193 ? -45.665 -2.794 67.080 1.00 62.59 193 ASN A C 1
ATOM 1560 O O . ASN A 1 193 ? -44.576 -2.659 67.645 1.00 62.59 193 ASN A O 1
ATOM 1564 N N . LYS A 1 194 ? -45.740 -2.948 65.751 1.00 71.69 194 LYS A N 1
ATOM 1565 C CA . LYS A 1 194 ? -44.584 -2.932 64.841 1.00 71.69 194 LYS A CA 1
ATOM 1566 C C . LYS A 1 194 ? -44.949 -2.156 63.579 1.00 71.69 194 LYS A C 1
ATOM 1568 O O . LYS A 1 194 ? -45.896 -2.533 62.907 1.00 71.69 194 LYS A O 1
ATOM 1573 N N . TYR A 1 195 ? -44.176 -1.115 63.284 1.00 79.00 195 TYR A N 1
ATOM 1574 C CA . TYR A 1 195 ? -44.288 -0.328 62.061 1.00 79.00 195 TYR A CA 1
ATOM 1575 C C . TYR A 1 195 ? -42.882 -0.039 61.534 1.00 79.00 195 TYR A C 1
ATOM 1577 O O . TYR A 1 195 ? -42.047 0.509 62.267 1.00 79.00 195 TYR A O 1
ATOM 1585 N N . ASP A 1 196 ? -42.597 -0.465 60.305 1.00 82.88 196 ASP A N 1
ATOM 1586 C CA . ASP A 1 196 ? -41.305 -0.285 59.647 1.00 82.88 196 ASP A CA 1
ATOM 1587 C C . ASP A 1 196 ? -41.428 0.264 58.214 1.00 82.88 196 ASP A C 1
ATOM 1589 O O . ASP A 1 196 ? -42.506 0.579 57.714 1.00 82.88 196 ASP A O 1
ATOM 1593 N N . ILE A 1 197 ? -40.285 0.445 57.545 1.00 83.06 197 ILE A N 1
ATOM 1594 C CA . ILE A 1 197 ? -40.221 1.029 56.197 1.00 83.06 197 ILE A CA 1
ATOM 1595 C C . ILE A 1 197 ? -41.072 0.258 55.166 1.00 83.06 197 ILE A C 1
ATOM 1597 O O . ILE A 1 197 ? -41.552 0.850 54.201 1.00 83.06 197 ILE A O 1
ATOM 1601 N N . ARG A 1 198 ? -41.254 -1.057 55.337 1.00 84.69 198 ARG A N 1
ATOM 1602 C CA . ARG A 1 198 ? -42.013 -1.911 54.412 1.00 84.69 198 ARG A CA 1
ATOM 1603 C C . ARG A 1 198 ? -43.505 -1.632 54.509 1.00 84.69 198 ARG A C 1
ATOM 1605 O O . ARG A 1 198 ? -44.186 -1.702 53.489 1.00 84.69 198 ARG A O 1
ATOM 1612 N N . ASP A 1 199 ? -43.983 -1.290 55.700 1.00 83.62 199 ASP A N 1
ATOM 1613 C CA . ASP A 1 199 ? -45.384 -0.956 55.944 1.00 83.62 199 ASP A CA 1
ATOM 1614 C C . ASP A 1 199 ? -45.732 0.368 55.256 1.00 83.62 199 ASP A C 1
ATOM 1616 O O . ASP A 1 199 ? -46.666 0.409 54.458 1.00 83.62 199 ASP A O 1
ATOM 1620 N N . ILE A 1 200 ? -44.881 1.392 55.419 1.00 82.44 200 ILE A N 1
ATOM 1621 C CA . ILE A 1 200 ? -45.001 2.658 54.675 1.00 82.44 200 ILE A CA 1
ATOM 1622 C C . ILE A 1 200 ? -45.009 2.414 53.162 1.00 82.44 200 ILE A C 1
ATOM 1624 O O . ILE A 1 200 ? -45.845 2.965 52.451 1.00 82.44 200 ILE A O 1
ATOM 1628 N N . LYS A 1 201 ? -44.082 1.599 52.641 1.00 85.00 201 LYS A N 1
ATOM 1629 C CA . LYS A 1 201 ? -44.003 1.327 51.195 1.00 85.00 201 LYS A CA 1
ATOM 1630 C C . LYS A 1 201 ? -45.282 0.666 50.666 1.00 85.00 201 LYS A C 1
ATOM 1632 O O . LYS A 1 201 ? -45.791 1.090 49.633 1.00 85.00 201 LYS A O 1
ATOM 1637 N N . LYS A 1 202 ? -45.837 -0.309 51.394 1.00 84.38 202 LYS A N 1
ATOM 1638 C CA . LYS A 1 202 ? -47.113 -0.956 51.041 1.00 84.38 202 LYS A CA 1
ATOM 1639 C C . LYS A 1 202 ? -48.299 0.003 51.103 1.00 84.38 202 LYS A C 1
ATOM 1641 O O . LYS A 1 202 ? -49.199 -0.085 50.273 1.00 84.38 202 LYS A O 1
ATOM 1646 N N . GLU A 1 203 ? -48.317 0.914 52.073 1.00 82.81 203 GLU A N 1
ATOM 1647 C CA . GLU A 1 203 ? -49.348 1.952 52.160 1.00 82.81 203 GLU A CA 1
ATOM 1648 C C . GLU A 1 203 ? -49.268 2.915 50.973 1.00 82.81 203 GLU A C 1
ATOM 1650 O O . GLU A 1 203 ? -50.291 3.192 50.349 1.00 82.81 203 GLU A O 1
ATOM 1655 N N . PHE A 1 204 ? -48.065 3.355 50.594 1.00 81.56 204 PHE A N 1
ATOM 1656 C CA . PHE A 1 204 ? -47.871 4.170 49.391 1.00 81.56 204 PHE A CA 1
ATOM 1657 C C . PHE A 1 204 ? -48.351 3.466 48.118 1.00 81.56 204 PHE A C 1
ATOM 1659 O O . PHE A 1 204 ? -48.998 4.105 47.294 1.00 81.56 204 PHE A O 1
ATOM 1666 N N . GLU A 1 205 ? -48.091 2.165 47.960 1.00 82.50 205 GLU A N 1
ATOM 1667 C CA . GLU A 1 205 ? -48.613 1.389 46.825 1.00 82.50 205 GLU A CA 1
ATOM 1668 C C . GLU A 1 205 ? -50.145 1.294 46.848 1.00 82.50 205 GLU A C 1
ATOM 1670 O O . GLU A 1 205 ? -50.794 1.474 45.820 1.00 82.50 205 GLU A O 1
ATOM 1675 N N . LYS A 1 206 ? -50.747 1.074 48.022 1.00 82.50 206 LYS A N 1
ATOM 1676 C CA . LYS A 1 206 ? -52.204 0.949 48.173 1.00 82.50 206 LYS A CA 1
ATOM 1677 C C . LYS A 1 206 ? -52.948 2.259 47.906 1.00 82.50 206 LYS A C 1
ATOM 1679 O O . LYS A 1 206 ? -54.048 2.239 47.359 1.00 82.50 206 LYS A O 1
ATOM 1684 N N . TYR A 1 207 ? -52.357 3.387 48.290 1.00 78.81 207 TYR A N 1
ATOM 1685 C CA . TYR A 1 207 ? -52.940 4.716 48.108 1.00 78.81 207 TYR A CA 1
ATOM 1686 C C . TYR A 1 207 ? -52.327 5.478 46.929 1.00 78.81 207 TYR A C 1
ATOM 1688 O O . TYR A 1 207 ? -52.579 6.673 46.796 1.00 78.81 207 TYR A O 1
ATOM 1696 N N . SER A 1 208 ? -51.576 4.812 46.041 1.00 71.62 208 SER A N 1
ATOM 1697 C CA . SER A 1 208 ? -50.861 5.478 44.940 1.00 71.62 208 SER A CA 1
ATOM 1698 C C . SER A 1 208 ? -51.799 6.312 44.057 1.00 71.62 208 SER A C 1
ATOM 1700 O O . SER A 1 208 ? -51.431 7.397 43.624 1.00 71.62 208 SER A O 1
ATOM 1702 N N . ALA A 1 209 ? -53.036 5.844 43.858 1.00 72.88 209 ALA A N 1
ATOM 1703 C CA . ALA A 1 209 ? -54.068 6.520 43.072 1.00 72.88 209 ALA A CA 1
ATOM 1704 C C . ALA A 1 209 ? -54.636 7.797 43.726 1.00 72.88 209 ALA A C 1
ATOM 1706 O O . ALA A 1 209 ? -55.304 8.575 43.053 1.00 72.88 209 ALA A O 1
ATOM 1707 N N . HIS A 1 210 ? -54.412 8.003 45.028 1.00 74.31 210 HIS A N 1
ATOM 1708 C CA . HIS A 1 210 ? -54.858 9.197 45.758 1.00 74.31 210 HIS A CA 1
ATOM 1709 C C . HIS A 1 210 ? -53.783 10.287 45.817 1.00 74.31 210 HIS A C 1
ATOM 1711 O O . HIS A 1 210 ? -54.076 11.407 46.238 1.00 74.31 210 HIS A O 1
ATOM 1717 N N . PHE A 1 211 ? -52.547 9.982 45.411 1.00 68.31 211 PHE A N 1
ATOM 1718 C CA . PHE A 1 211 ? -51.489 10.978 45.348 1.00 68.31 211 PHE A CA 1
ATOM 1719 C C . PHE A 1 211 ? -51.505 11.690 43.991 1.00 68.31 211 PHE A C 1
ATOM 1721 O O . PHE A 1 211 ? -51.668 11.042 42.955 1.00 68.31 211 PHE A O 1
ATOM 1728 N N . PRO A 1 212 ? -51.317 13.019 43.969 1.00 70.19 212 PRO A N 1
ATOM 1729 C CA . PRO A 1 212 ? -51.168 13.746 42.720 1.00 70.19 212 PRO A CA 1
ATOM 1730 C C . PRO A 1 212 ? -49.905 13.270 41.996 1.00 70.19 212 PRO A C 1
ATOM 1732 O O . PRO A 1 212 ? -48.840 13.128 42.602 1.00 70.19 212 PRO A O 1
ATOM 1735 N N . ILE A 1 213 ? -50.023 13.035 40.690 1.00 69.94 213 ILE A N 1
ATOM 1736 C CA . ILE A 1 213 ? -48.873 12.739 39.838 1.00 69.94 213 ILE A CA 1
ATOM 1737 C C . ILE A 1 213 ? -48.053 14.025 39.735 1.00 69.94 213 ILE A C 1
ATOM 1739 O O . ILE A 1 213 ? -48.527 15.027 39.201 1.00 69.94 213 ILE A O 1
ATOM 1743 N N . LEU A 1 214 ? -46.837 13.998 40.276 1.00 69.25 214 LEU A N 1
ATOM 1744 C CA . LEU A 1 214 ? -45.889 15.093 40.123 1.00 69.25 214 LEU A CA 1
ATOM 1745 C C . LEU A 1 214 ? -45.106 14.915 38.814 1.00 69.25 214 LEU A C 1
ATOM 1747 O O . LEU A 1 214 ? -44.744 13.782 38.478 1.00 69.25 214 LEU A O 1
ATOM 1751 N N . PRO A 1 215 ? -44.829 16.004 38.080 1.00 69.94 215 PRO A N 1
ATOM 1752 C CA . PRO A 1 215 ? -43.967 15.958 36.911 1.00 69.94 215 PRO A CA 1
ATOM 1753 C C . PRO A 1 215 ? -42.543 15.560 37.306 1.00 69.94 215 PRO A C 1
ATOM 1755 O O . PRO A 1 215 ? -42.106 15.781 38.440 1.00 69.94 215 PRO A O 1
ATOM 1758 N N . LEU A 1 216 ? -41.809 14.962 36.364 1.00 68.25 216 LEU A N 1
ATOM 1759 C CA . LEU A 1 216 ? -40.380 14.721 36.550 1.00 68.25 216 LEU A CA 1
ATOM 1760 C C . LEU A 1 216 ? -39.675 16.061 36.799 1.00 68.25 216 LEU A C 1
ATOM 1762 O O . LEU A 1 216 ? -39.940 17.032 36.099 1.00 68.25 216 LEU A O 1
ATOM 1766 N N . GLN A 1 217 ? -38.746 16.096 37.758 1.00 65.12 217 GLN A N 1
ATOM 1767 C CA . GLN A 1 217 ? -37.978 17.308 38.083 1.00 65.12 217 GLN A CA 1
ATOM 1768 C C . GLN A 1 217 ? -37.172 17.863 36.899 1.00 65.12 217 GLN A C 1
ATOM 1770 O O . GLN A 1 217 ? -36.836 19.041 36.908 1.00 65.12 217 GLN A O 1
ATOM 1775 N N . ASP A 1 218 ? -36.902 17.036 35.889 1.00 63.44 218 ASP A N 1
ATOM 1776 C CA . ASP A 1 218 ? -36.175 17.425 34.679 1.00 63.44 218 ASP A CA 1
ATOM 1777 C C . ASP A 1 218 ? -37.071 18.120 33.626 1.00 63.44 218 ASP A C 1
ATOM 1779 O O . ASP A 1 218 ? -36.561 18.619 32.624 1.00 63.44 218 ASP A O 1
ATOM 1783 N N . ASP A 1 219 ? -38.396 18.166 33.824 1.00 69.56 219 ASP A N 1
ATOM 1784 C CA . ASP A 1 219 ? -39.339 18.887 32.958 1.00 69.56 219 ASP A CA 1
ATOM 1785 C C . ASP A 1 219 ? -39.687 20.256 33.567 1.00 69.56 219 ASP A C 1
ATOM 1787 O O . ASP A 1 219 ? -40.698 20.437 34.253 1.00 69.56 219 ASP A O 1
ATOM 1791 N N . GLU A 1 220 ? -38.813 21.237 33.320 1.00 70.62 220 GLU A N 1
ATOM 1792 C CA . GLU A 1 220 ? -38.895 22.591 33.890 1.00 70.62 220 GLU A CA 1
ATOM 1793 C C . GLU A 1 220 ? -40.248 23.278 33.648 1.00 70.62 220 GLU A C 1
ATOM 1795 O O . GLU A 1 220 ? -40.728 24.035 34.495 1.00 70.62 220 GLU A O 1
ATOM 1800 N N . LYS A 1 221 ? -40.898 23.003 32.509 1.00 72.38 221 LYS A N 1
ATOM 1801 C CA . LYS A 1 221 ? -42.188 23.617 32.166 1.00 72.38 221 LYS A CA 1
ATOM 1802 C C . LYS A 1 221 ? -43.312 23.067 33.032 1.00 72.38 221 LYS A C 1
ATOM 1804 O O . LYS A 1 221 ? -44.117 23.840 33.551 1.00 72.38 221 LYS A O 1
ATOM 1809 N N . ALA A 1 222 ? -43.344 21.750 33.208 1.00 69.75 222 ALA A N 1
ATOM 1810 C CA . ALA A 1 222 ? -44.363 21.096 34.013 1.00 69.75 222 ALA A CA 1
ATOM 1811 C C . ALA A 1 222 ? -44.206 21.421 35.512 1.00 69.75 222 ALA A C 1
ATOM 1813 O O . ALA A 1 222 ? -45.203 21.576 36.219 1.00 69.75 222 ALA A O 1
ATOM 1814 N N . VAL A 1 223 ? -42.967 21.592 35.994 1.00 75.62 223 VAL A N 1
ATOM 1815 C CA . VAL A 1 223 ? -42.683 22.024 37.375 1.00 75.62 223 VAL A CA 1
ATOM 1816 C C . VAL A 1 223 ? -43.174 23.457 37.628 1.00 75.62 223 VAL A C 1
ATOM 1818 O O . VAL A 1 223 ? -43.890 23.687 38.604 1.00 75.62 223 VAL A O 1
ATOM 1821 N N . ALA A 1 224 ? -42.880 24.402 36.729 1.00 75.94 224 ALA A N 1
ATOM 1822 C CA . ALA A 1 224 ? -43.296 25.802 36.874 1.00 75.94 224 ALA A CA 1
ATOM 1823 C C . ALA A 1 224 ? -44.829 25.983 36.859 1.00 75.94 224 ALA A C 1
ATOM 1825 O O . ALA A 1 224 ? -45.385 26.821 37.575 1.00 75.94 224 ALA A O 1
ATOM 1826 N N . GLU A 1 225 ? -45.537 25.185 36.058 1.00 77.69 225 GLU A N 1
ATOM 1827 C CA . GLU A 1 225 ? -47.002 25.199 36.013 1.00 77.69 225 GLU A CA 1
ATOM 1828 C C . GLU A 1 225 ? -47.622 24.655 37.310 1.00 77.69 225 GLU A C 1
ATOM 1830 O O . GLU A 1 225 ? -48.601 25.209 37.823 1.00 77.69 225 GLU A O 1
ATOM 1835 N N . LEU A 1 226 ? -47.014 23.621 37.898 1.00 78.44 226 LEU A N 1
ATOM 1836 C CA . LEU A 1 226 ? -47.451 23.063 39.174 1.00 78.44 226 LEU A CA 1
ATOM 1837 C C . LEU A 1 226 ? -47.250 24.053 40.333 1.00 78.44 226 LEU A C 1
ATOM 1839 O O . LEU A 1 226 ? -48.152 24.217 41.155 1.00 78.44 226 LEU A O 1
ATOM 1843 N N . GLU A 1 227 ? -46.118 24.760 40.373 1.00 80.50 227 GLU A N 1
ATOM 1844 C CA . GLU A 1 227 ? -45.844 25.801 41.376 1.00 80.50 227 GLU A CA 1
ATOM 1845 C C . GLU A 1 227 ? -46.875 26.934 41.324 1.00 80.50 227 GLU A C 1
ATOM 1847 O O . GLU A 1 227 ? -47.415 27.342 42.356 1.00 80.50 227 GLU A O 1
ATOM 1852 N N . LYS A 1 228 ? -47.233 27.385 40.117 1.00 81.31 228 LYS A N 1
ATOM 1853 C CA . LYS A 1 228 ? -48.266 28.409 39.918 1.00 81.31 228 LYS A CA 1
ATOM 1854 C C . LYS A 1 228 ? -49.636 27.953 40.430 1.00 81.31 228 LYS A C 1
ATOM 1856 O O . LYS A 1 228 ? -50.340 28.730 41.078 1.00 81.31 228 LYS A O 1
ATOM 1861 N N . ASN A 1 229 ? -50.006 26.700 40.172 1.00 79.81 229 ASN A N 1
ATOM 1862 C CA . ASN A 1 229 ? -51.272 26.124 40.633 1.00 79.81 229 ASN A CA 1
ATOM 1863 C C . ASN A 1 229 ? -51.321 25.982 42.162 1.00 79.81 229 ASN A C 1
ATOM 1865 O O . ASN A 1 229 ? -52.355 26.260 42.774 1.00 79.81 229 ASN A O 1
ATOM 1869 N N . VAL A 1 230 ? -50.206 25.600 42.791 1.00 82.94 230 VAL A N 1
ATOM 1870 C CA . VAL A 1 230 ? -50.086 25.534 44.256 1.00 82.94 230 VAL A CA 1
ATOM 1871 C C . VAL A 1 230 ? -50.249 26.922 44.877 1.00 82.94 230 VAL A C 1
ATOM 1873 O O . VAL A 1 230 ? -50.974 27.068 45.862 1.00 82.94 230 VAL A O 1
ATOM 1876 N N . GLU A 1 231 ? -49.636 27.949 44.293 1.00 82.25 231 GLU A N 1
ATOM 1877 C CA . GLU A 1 231 ? -49.716 29.311 44.825 1.00 82.25 231 GLU A CA 1
ATOM 1878 C C . GLU A 1 231 ? -51.129 29.901 44.691 1.00 82.25 231 GLU A C 1
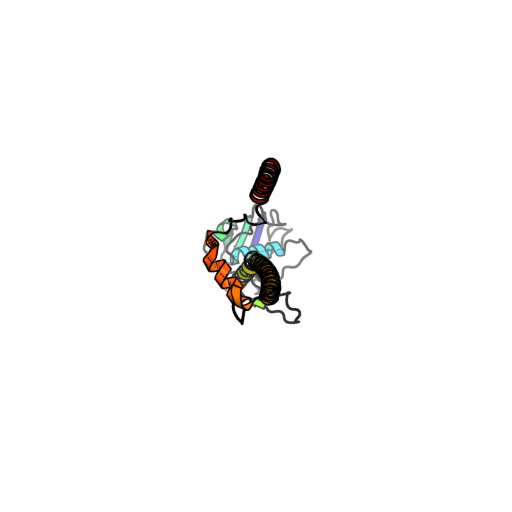ATOM 1880 O O . GLU A 1 231 ? -51.661 30.479 45.639 1.00 82.25 231 GLU A O 1
ATOM 1885 N N . GLN A 1 232 ? -51.810 29.642 43.571 1.00 78.75 232 GLN A N 1
ATOM 1886 C CA . GLN A 1 232 ? -53.224 29.994 43.400 1.00 78.75 232 GLN A CA 1
ATOM 1887 C C . GLN A 1 232 ? -54.145 29.259 44.385 1.00 78.75 232 GLN A C 1
ATOM 1889 O O . GLN A 1 232 ? -55.110 29.840 44.886 1.00 78.75 232 GLN A O 1
ATOM 1894 N N . ALA A 1 233 ? -53.862 27.988 44.680 1.00 79.50 233 ALA A N 1
ATOM 1895 C CA . ALA A 1 233 ? -54.625 27.222 45.659 1.00 79.50 233 ALA A CA 1
ATOM 1896 C C . ALA A 1 233 ? -54.450 27.773 47.083 1.00 79.50 233 ALA A C 1
ATOM 1898 O O . ALA A 1 233 ? -55.437 27.883 47.808 1.00 79.50 233 ALA A O 1
ATOM 1899 N N . LYS A 1 234 ? -53.232 28.179 47.473 1.00 81.94 234 LYS A N 1
ATOM 1900 C CA . LYS A 1 234 ? -52.979 28.820 48.777 1.00 81.94 234 LYS A CA 1
ATOM 1901 C C . LYS A 1 234 ? -53.755 30.123 48.937 1.00 81.94 234 LYS A C 1
ATOM 1903 O O . LYS A 1 234 ? -54.373 30.325 49.978 1.00 81.94 234 LYS A O 1
ATOM 1908 N N . ILE A 1 235 ? -53.760 30.966 47.902 1.00 82.12 235 ILE A N 1
ATOM 1909 C CA . ILE A 1 235 ? -54.501 32.236 47.901 1.00 82.12 235 ILE A CA 1
ATOM 1910 C C . ILE A 1 235 ? -56.000 31.974 48.117 1.00 82.12 235 ILE A C 1
ATOM 1912 O O . ILE A 1 235 ? -56.598 32.542 49.025 1.00 82.12 235 ILE A O 1
ATOM 1916 N N . ARG A 1 236 ? -56.583 31.017 47.382 1.00 75.75 236 ARG A N 1
ATOM 1917 C CA . ARG A 1 236 ? -58.003 30.638 47.527 1.00 75.75 236 ARG A CA 1
ATOM 1918 C C . ARG A 1 236 ? -58.373 30.062 48.895 1.00 75.75 236 ARG A C 1
ATOM 1920 O O . ARG A 1 236 ? -59.536 30.141 49.284 1.00 75.75 236 ARG A O 1
ATOM 1927 N N . ILE A 1 237 ? -57.436 29.410 49.583 1.00 79.00 237 ILE A N 1
ATOM 1928 C CA . ILE A 1 237 ? -57.663 28.883 50.935 1.00 79.00 237 ILE A CA 1
ATOM 1929 C C . ILE A 1 237 ? -57.655 30.031 51.947 1.00 79.00 237 ILE A C 1
ATOM 1931 O O . ILE A 1 237 ? -58.540 30.070 52.796 1.00 79.00 237 ILE A O 1
ATOM 1935 N N . LEU A 1 238 ? -56.719 30.979 51.817 1.00 72.94 238 LEU A N 1
ATOM 1936 C CA . LEU A 1 238 ? -56.641 32.156 52.687 1.00 72.94 238 LEU A CA 1
ATOM 1937 C C . LEU A 1 238 ? -57.864 33.074 52.558 1.00 72.94 238 LEU A C 1
ATOM 1939 O O . LEU A 1 238 ? -58.302 33.636 53.550 1.00 72.94 238 LEU A O 1
ATOM 1943 N N . GLU A 1 239 ? -58.429 33.204 51.356 1.00 71.50 239 GLU A N 1
ATOM 1944 C CA . GLU A 1 239 ? -59.632 34.012 51.095 1.00 71.50 239 GLU A CA 1
ATOM 1945 C C . GLU A 1 239 ? -60.931 33.394 51.648 1.00 71.50 239 GLU A C 1
ATOM 1947 O O . GLU A 1 239 ? -61.963 34.062 51.689 1.00 71.50 239 GLU A O 1
ATOM 1952 N N . LYS A 1 240 ? -60.910 32.112 52.044 1.00 56.41 240 LYS A N 1
ATOM 1953 C CA . LYS A 1 240 ? -62.068 31.386 52.601 1.00 56.41 240 LYS A CA 1
ATOM 1954 C C . LYS A 1 240 ? -62.052 31.252 54.130 1.00 56.41 240 LYS A C 1
ATOM 1956 O O . LYS A 1 240 ? -63.004 30.695 54.679 1.00 56.41 240 LYS A O 1
ATOM 1961 N N . THR A 1 241 ? -60.997 31.725 54.788 1.00 47.12 241 THR A N 1
ATOM 1962 C CA . THR A 1 241 ? -60.860 31.847 56.253 1.00 47.12 241 THR A CA 1
ATOM 1963 C C . THR A 1 241 ? -61.094 33.276 56.696 1.00 47.12 241 THR A C 1
ATOM 1965 O O . THR A 1 241 ? -61.769 33.446 57.734 1.00 47.12 241 THR A O 1
#